Protein 3IBZ (pdb70)

Secondary structure (D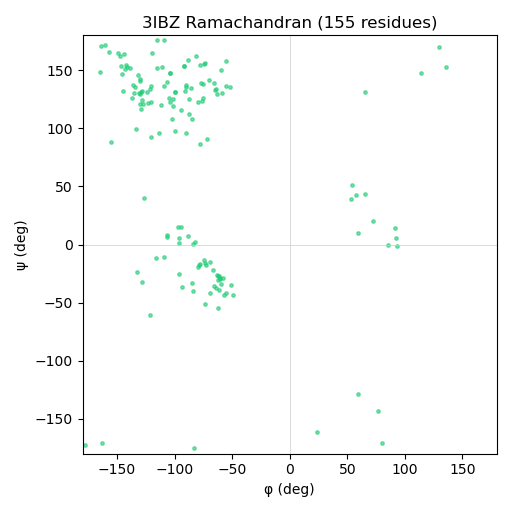SSP, 8-state):
-------EEEEEEE-PPP-SSSS---EEE-EEEE-TTSSBSSGGGEEBTTB-B-TTSSEEE----SS--SSS-SEEEEEEGGGS-TT--EEEE-EEETTHHHHT--GGGSSS-EEEEEETTTTEEEEEEEHHHHSTT-----EEEEEETTEEEEEE-----TTHHHHHHHHTT---

Organism: Streptomyces coelicolor (strain ATCC BAA-471 / A3(2) / M145) (NCBI:txid100226)

Sequence (176 aa):
LTKEGLTAVIVGLGWDIIRTTTGTDFDLDASSALLLNSGGKVASDAHFIFFNNLKKSPDGSVEHTGDNITGEGEGDDEQIKINLATVPADIEEKIVFPVSIYDAENNRQQSFGQVRNAFIRVVNQAGEAEIARYDLSEDASTETAVFGELYRHGAEWKFRAIGQGYASGLRGIAQQDDFGVNV

Nearest PDB structures (foldseek):
  3ibz-assembly1_A  TM=1.006E+00  e=6.546E-35  Streptomyces coelicolor A3(2)
  2kxv-assembly1_A  TM=9.174E-01  e=4.384E-21  Klebsiella pneumoniae subsp. pneumoniae NTUH-K2044
  2qng-assembly1_A  TM=8.740E-01  e=1.394E-11  Streptomyces avermitilis
  2qz7-assembly2_B  TM=8.827E-01  e=3.074E-10  Streptomyces coelicolor A3(2)
  2qz5-assembly1_A  TM=3.725E-01  e=1.290E-01  Mus musculus

Radius of gyration: 15.74 Å; Cα contacts (8 Å, |Δi|>4): 447; chains: 1; bounding box: 30×34×58 Å

InterPro domains:
  IPR003325 TerD domain [PF02342] (1-187)
  IPR003325 TerD domain [cd06974] (20-188)
  IPR051324 Stress and Tellurium Resistance Protein [PTHR32097] (4-191)

Foldseek 3Di:
DDDDFQFKKKKFKAFAFDPDDAAAWFKWKWKAFAFPVLAGPALLSTDTQVRAARPQRFKGKPHGDGGRPDDTGPIMIMGGPVRPDPRGFKMWMKMFTPPCVVRVDALLSIHQIKMWMARVVVRHTPDMDRRNPPVVHAGMTQWMWGDDDPHIDIDGDPDGDPVTVVVVNVVNPNPD

CATH classification: 2.60.60.30

Solvent-accessible surface area: 8993 Å² total

Structure (mmCIF, N/CA/C/O backbone):
data_3IBZ
#
_entry.id   3IBZ
#
_cell.length_a   34.836
_cell.length_b   61.456
_cell.length_c   85.713
_cell.angle_alpha   90.00
_cell.angle_beta   90.00
_cell.angle_gamma   90.00
#
_symmetry.space_group_name_H-M   'P 21 21 21'
#
loop_
_entity.id
_entity.type
_entity.pdbx_description
1 polymer 'Putative tellurium resistant like protein TerD'
2 non-polymer 'CALCIUM ION'
3 non-polymer 'SULFATE ION'
4 water water
#
loop_
_atom_site.group_PDB
_atom_site.id
_atom_site.type_symbol
_atom_site.label_atom_id
_atom_site.label_alt_id
_atom_site.label_comp_id
_atom_site.label_asym_id
_atom_site.label_entity_id
_atom_site.label_seq_id
_atom_site.pdbx_PDB_ins_code
_atom_site.Cartn_x
_atom_site.Cartn_y
_atom_site.Cartn_z
_atom_site.occupancy
_atom_site.B_iso_or_equiv
_atom_site.auth_seq_id
_atom_site.auth_comp_id
_atom_site.auth_asym_id
_atom_site.auth_atom_id
_atom_site.pdbx_PDB_model_num
ATOM 1 N N . LEU A 1 13 ? 8.812 43.238 -27.284 1.00 35.65 13 LEU A N 1
ATOM 2 C CA . LEU A 1 13 ? 9.760 42.088 -27.247 1.00 35.32 13 LEU A CA 1
ATOM 3 C C . LEU A 1 13 ? 9.821 41.492 -25.844 1.00 34.99 13 LEU A C 1
ATOM 4 O O . LEU A 1 13 ? 10.753 40.804 -25.468 1.00 36.35 13 LEU A O 1
ATOM 9 N N . THR A 1 14 ? 8.781 41.753 -25.096 1.00 32.34 14 THR A N 1
ATOM 10 C CA . THR A 1 14 ? 8.598 41.105 -23.856 1.00 29.82 14 THR A CA 1
ATOM 11 C C . THR A 1 14 ? 7.456 40.163 -24.056 1.00 26.60 14 THR A C 1
ATOM 12 O O . THR A 1 14 ? 6.469 40.527 -24.633 1.00 26.81 14 THR A O 1
ATOM 16 N N . LYS A 1 15 ? 7.578 38.948 -23.555 1.00 22.28 15 LYS A N 1
ATOM 17 C CA . LYS A 1 15 ? 6.445 38.052 -23.557 1.00 20.14 15 LYS A CA 1
ATOM 18 C C . LYS A 1 15 ? 5.893 37.837 -22.170 1.00 21.29 15 LYS A C 1
ATOM 19 O O . LYS A 1 15 ? 6.443 38.294 -21.184 1.00 18.95 15 LYS A O 1
ATOM 25 N N . GLU A 1 16 ? 4.812 37.089 -22.116 1.00 22.39 16 GLU A N 1
ATOM 26 C CA . GLU A 1 16 ? 4.511 36.320 -20.919 1.00 22.73 16 GLU A CA 1
ATOM 27 C C . GLU A 1 16 ? 5.194 36.934 -19.714 1.00 24.07 16 GLU A C 1
ATOM 28 O O . GLU A 1 16 ? 4.770 37.966 -19.194 1.00 26.15 16 GLU A O 1
ATOM 34 N N . GLY A 1 19 ? 5.344 33.853 -16.484 1.00 10.84 19 GLY A N 1
ATOM 35 C CA . GLY A 1 19 ? 5.531 32.887 -15.430 1.00 10.58 19 GLY A CA 1
ATOM 36 C C . GLY A 1 19 ? 5.921 33.612 -14.145 1.00 8.19 19 GLY A C 1
ATOM 37 O O . GLY A 1 19 ? 6.815 34.464 -14.176 1.00 8.24 19 GLY A O 1
ATOM 38 N N . LEU A 1 20 ? 5.250 33.299 -13.036 1.00 6.08 20 LEU A N 1
ATOM 39 C CA . LEU A 1 20 ? 5.814 33.552 -11.697 1.00 4.83 20 LEU A CA 1
ATOM 40 C C . LEU A 1 20 ? 7.209 32.935 -11.662 1.00 3.82 20 LEU A C 1
ATOM 41 O O . LEU A 1 20 ? 7.400 31.822 -12.126 1.00 2.07 20 LEU A O 1
ATOM 46 N N . THR A 1 21 ? 8.178 33.651 -11.126 1.00 4.10 21 THR A N 1
ATOM 47 C CA . THR A 1 21 ? 9.528 33.143 -11.030 1.00 3.86 21 THR A CA 1
ATOM 48 C C . THR A 1 21 ? 10.126 33.239 -9.643 1.00 4.89 21 THR A C 1
ATOM 49 O O . THR A 1 21 ? 10.976 32.458 -9.313 1.00 6.45 21 THR A O 1
ATOM 53 N N . ALA A 1 22 ? 9.752 34.246 -8.883 1.00 2.82 22 ALA A N 1
ATOM 54 C CA . ALA A 1 22 ? 10.206 34.347 -7.506 1.00 3.59 22 ALA A CA 1
ATOM 55 C C . ALA A 1 22 ? 9.108 34.940 -6.669 1.00 2.39 22 ALA A C 1
ATOM 56 O O . ALA A 1 22 ? 8.548 35.963 -6.994 1.00 2.00 22 ALA A O 1
ATOM 58 N N . VAL A 1 23 ? 8.830 34.332 -5.537 1.00 2.00 23 VAL A N 1
ATOM 59 C CA . VAL A 1 23 ? 7.686 34.626 -4.745 1.00 2.00 23 VAL A CA 1
ATOM 60 C C . VAL A 1 23 ? 8.166 34.623 -3.300 1.00 2.00 23 VAL A C 1
ATOM 61 O O . VAL A 1 23 ? 9.134 34.002 -2.995 1.00 2.00 23 VAL A O 1
ATOM 65 N N . ILE A 1 24 ? 7.469 35.403 -2.514 1.00 3.40 24 ILE A N 1
ATOM 66 C CA . ILE A 1 24 ? 7.675 35.413 -1.082 1.00 4.19 24 ILE A CA 1
ATOM 67 C C . ILE A 1 24 ? 6.324 35.261 -0.391 1.00 6.12 24 ILE A C 1
ATOM 68 O O . ILE A 1 24 ? 5.378 35.946 -0.703 1.00 8.04 24 ILE A O 1
ATOM 73 N N . VAL A 1 25 ? 6.253 34.325 0.539 1.00 3.58 25 VAL A N 1
ATOM 74 C CA . VAL A 1 25 ? 5.080 34.133 1.395 1.00 4.86 25 VAL A CA 1
ATOM 75 C C . VAL A 1 25 ? 5.445 34.825 2.724 1.00 4.83 25 VAL A C 1
ATOM 76 O O . VAL A 1 25 ? 6.570 34.677 3.234 1.00 7.35 25 VAL A O 1
ATOM 80 N N . GLY A 1 26 ? 4.549 35.657 3.230 1.00 3.32 26 GLY A N 1
ATOM 81 C CA . GLY A 1 26 ? 4.827 36.507 4.382 1.00 3.12 26 GLY A CA 1
ATOM 82 C C . GLY A 1 26 ? 3.703 36.289 5.387 1.00 2.74 26 GLY A C 1
ATOM 83 O O . GLY A 1 26 ? 2.514 36.363 5.066 1.00 3.54 26 GLY A O 1
ATOM 84 N N . LEU A 1 27 ? 4.093 36.071 6.629 1.00 2.44 27 LEU A N 1
ATOM 85 C CA . LEU A 1 27 ? 3.166 35.907 7.775 1.00 2.56 27 LEU A CA 1
ATOM 86 C C . LEU A 1 27 ? 3.509 36.920 8.829 1.00 2.00 27 LEU A C 1
ATOM 87 O O . LEU A 1 27 ? 4.668 37.047 9.190 1.00 3.08 27 LEU A O 1
ATOM 92 N N . GLY A 1 28 ? 2.497 37.624 9.316 1.00 2.08 28 GLY A N 1
ATOM 93 C CA . GLY A 1 28 ? 2.674 38.590 10.391 1.00 2.00 28 GLY A CA 1
ATOM 94 C C . GLY A 1 28 ? 1.520 38.585 11.342 1.00 2.66 28 GLY A C 1
ATOM 95 O O . GLY A 1 28 ? 0.401 38.164 11.005 1.00 2.60 28 GLY A O 1
ATOM 96 N N . TRP A 1 29 ? 1.835 39.003 12.562 1.00 2.45 29 TRP A N 1
ATOM 97 C CA . TRP A 1 29 ? 0.855 39.142 13.616 1.00 2.17 29 TRP A CA 1
ATOM 98 C C . TRP A 1 29 ? 1.420 40.073 14.669 1.00 2.95 29 TRP A C 1
ATOM 99 O O . TRP A 1 29 ? 2.611 40.511 14.583 1.00 3.26 29 TRP A O 1
ATOM 110 N N . ASP A 1 30 ? 0.540 40.411 15.609 1.00 3.95 30 ASP A N 1
ATOM 111 C CA . ASP A 1 30 ? 0.874 41.341 16.668 1.00 4.14 30 ASP A CA 1
ATOM 112 C C . ASP A 1 30 ? 1.162 40.561 17.936 1.00 4.08 30 ASP A C 1
ATOM 113 O O . ASP A 1 30 ? 0.543 39.542 18.215 1.00 3.71 30 ASP A O 1
ATOM 118 N N A ILE A 1 31 ? 2.067 41.107 18.726 0.50 5.07 31 ILE A N 1
ATOM 119 N N B ILE A 1 31 ? 2.118 41.067 18.708 0.50 5.22 31 ILE A N 1
ATOM 120 C CA A ILE A 1 31 ? 2.482 40.499 19.971 0.50 4.46 31 ILE A CA 1
ATOM 121 C CA B ILE A 1 31 ? 2.458 40.490 20.010 0.50 4.63 31 ILE A CA 1
ATOM 122 C C A ILE A 1 31 ? 1.301 40.545 20.951 0.50 4.69 31 ILE A C 1
ATOM 123 C C B ILE A 1 31 ? 1.224 40.497 20.891 0.50 4.81 31 ILE A C 1
ATOM 124 O O A ILE A 1 31 ? 0.539 41.532 20.983 0.50 4.89 31 ILE A O 1
ATOM 125 O O B ILE A 1 31 ? 0.377 41.410 20.827 0.50 4.93 31 ILE A O 1
ATOM 134 N N . ARG A 1 32 ? 1.110 39.460 21.697 1.00 4.43 32 ARG A N 1
ATOM 135 C CA . ARG A 1 32 ? 0.059 39.372 22.710 1.00 4.74 32 ARG A CA 1
ATOM 136 C C . ARG A 1 32 ? 0.178 40.506 23.720 1.00 5.39 32 ARG A C 1
ATOM 137 O O . ARG A 1 32 ? 1.258 40.746 24.225 1.00 5.61 32 ARG A O 1
ATOM 145 N N . THR A 1 33 ? -0.909 41.192 24.030 1.00 6.62 33 THR A N 1
ATOM 146 C CA . THR A 1 33 ? -0.811 42.312 25.005 1.00 7.78 33 THR A CA 1
ATOM 147 C C . THR A 1 33 ? -1.189 41.893 26.420 1.00 6.35 33 THR A C 1
ATOM 148 O O . THR A 1 33 ? -0.777 42.524 27.360 1.00 7.38 33 THR A O 1
ATOM 152 N N . THR A 1 34 ? -2.012 40.865 26.548 1.00 5.55 34 THR A N 1
ATOM 153 C CA . THR A 1 34 ? -2.422 40.356 27.840 1.00 5.10 34 THR A CA 1
ATOM 154 C C . THR A 1 34 ? -1.330 39.435 28.387 1.00 3.69 34 THR A C 1
ATOM 155 O O . THR A 1 34 ? -0.488 38.929 27.647 1.00 2.87 34 THR A O 1
ATOM 159 N N . THR A 1 35 ? -1.354 39.168 29.688 1.00 3.15 35 THR A N 1
ATOM 160 C CA . THR A 1 35 ? -0.344 38.282 30.216 1.00 3.61 35 THR A CA 1
ATOM 161 C C . THR A 1 35 ? -0.723 36.884 29.784 1.00 3.44 35 THR A C 1
ATOM 162 O O . THR A 1 35 ? -1.878 36.611 29.488 1.00 4.50 35 THR A O 1
ATOM 166 N N . GLY A 1 36 ? 0.262 36.014 29.710 1.00 2.43 36 GLY A N 1
ATOM 167 C CA . GLY A 1 36 ? 0.048 34.664 29.251 1.00 2.08 36 GLY A CA 1
ATOM 168 C C . GLY A 1 36 ? 1.067 34.354 28.169 1.00 2.00 36 GLY A C 1
ATOM 169 O O . GLY A 1 36 ? 1.794 35.209 27.702 1.00 2.00 36 GLY A O 1
ATOM 170 N N . THR A 1 37 ? 1.131 33.100 27.797 1.00 2.00 37 THR A N 1
ATOM 171 C CA . THR A 1 37 ? 2.072 32.620 26.786 1.00 2.87 37 THR A CA 1
ATOM 172 C C . THR A 1 37 ? 1.953 33.362 25.455 1.00 2.57 37 THR A C 1
ATOM 173 O O . THR A 1 37 ? 0.873 33.654 25.004 1.00 2.00 37 THR A O 1
ATOM 177 N N . ASP A 1 38 ? 3.090 33.707 24.884 1.00 3.27 38 ASP A N 1
ATOM 178 C CA . ASP A 1 38 ? 3.098 34.376 23.564 1.00 5.07 38 ASP A CA 1
ATOM 179 C C . ASP A 1 38 ? 2.380 33.651 22.473 1.00 2.97 38 ASP A C 1
ATOM 180 O O . ASP A 1 38 ? 2.204 32.456 22.533 1.00 3.73 38 ASP A O 1
ATOM 185 N N . PHE A 1 39 ? 1.980 34.410 21.455 1.00 3.52 39 PHE A N 1
ATOM 186 C CA . PHE A 1 39 ? 1.445 33.870 20.203 1.00 2.97 39 PHE A CA 1
ATOM 187 C C . PHE A 1 39 ? 2.605 33.593 19.274 1.00 2.51 39 PHE A C 1
ATOM 188 O O . PHE A 1 39 ? 3.327 34.523 18.861 1.00 2.76 39 PHE A O 1
ATOM 196 N N . ASP A 1 40 ? 2.824 32.306 19.029 1.00 2.43 40 ASP A N 1
ATOM 197 C CA . ASP A 1 40 ? 3.904 31.838 18.172 1.00 2.00 40 ASP A CA 1
ATOM 198 C C . ASP A 1 40 ? 3.230 31.222 16.952 1.00 3.48 40 ASP A C 1
ATOM 199 O O . ASP A 1 40 ? 2.831 30.036 16.966 1.00 4.35 40 ASP A O 1
ATOM 204 N N . LEU A 1 41 ? 3.109 32.021 15.907 1.00 2.00 41 LEU A N 1
ATOM 205 C CA . LEU A 1 41 ? 2.521 31.519 14.635 1.00 2.16 41 LEU A CA 1
ATOM 206 C C . LEU A 1 41 ? 3.696 31.039 13.817 1.00 2.00 41 LEU A C 1
ATOM 207 O O . LEU A 1 41 ? 4.827 31.488 13.994 1.00 3.12 41 LEU A O 1
ATOM 212 N N . ASP A 1 42 ? 3.428 30.089 12.938 1.00 2.92 42 ASP A N 1
ATOM 213 C CA . ASP A 1 42 ? 4.482 29.483 12.098 1.00 2.36 42 ASP A CA 1
ATOM 214 C C . ASP A 1 42 ? 4.003 29.378 10.640 1.00 2.58 42 ASP A C 1
ATOM 215 O O . ASP A 1 42 ? 2.904 28.926 10.402 1.00 2.93 42 ASP A O 1
ATOM 220 N N . ALA A 1 43 ? 4.883 29.756 9.726 1.00 3.01 43 ALA A N 1
ATOM 221 C CA . ALA A 1 43 ? 4.676 29.564 8.258 1.00 3.56 43 ALA A CA 1
ATOM 222 C C . ALA A 1 43 ? 5.515 28.352 7.859 1.00 2.00 43 ALA A C 1
ATOM 223 O O . ALA A 1 43 ? 6.659 28.221 8.292 1.00 3.53 43 ALA A O 1
ATOM 225 N N A SER A 1 44 ? 4.926 27.434 7.086 0.50 2.83 44 SER A N 1
ATOM 226 N N B SER A 1 44 ? 4.975 27.471 7.026 0.50 2.89 44 SER A N 1
ATOM 227 C CA A SER A 1 44 ? 5.640 26.247 6.635 0.50 2.00 44 SER A CA 1
ATOM 228 C CA B SER A 1 44 ? 5.785 26.381 6.541 0.50 2.20 44 SER A CA 1
ATOM 229 C C A SER A 1 44 ? 5.430 26.111 5.117 0.50 2.26 44 SER A C 1
ATOM 230 C C B SER A 1 44 ? 5.459 26.143 5.082 0.50 2.33 44 SER A C 1
ATOM 231 O O A SER A 1 44 ? 4.628 26.847 4.525 0.50 2.00 44 SER A O 1
ATOM 232 O O B SER A 1 44 ? 4.603 26.823 4.502 0.50 2.04 44 SER A O 1
ATOM 237 N N . ALA A 1 45 ? 6.156 25.178 4.524 1.00 2.29 45 ALA A N 1
ATOM 238 C CA . ALA A 1 45 ? 5.975 24.846 3.108 1.00 2.00 45 ALA A CA 1
ATOM 239 C C . ALA A 1 45 ? 6.191 23.355 2.937 1.00 2.38 45 ALA A C 1
ATOM 240 O O . ALA A 1 45 ? 7.030 22.729 3.637 1.00 3.92 45 ALA A O 1
ATOM 242 N N . LEU A 1 46 ? 5.415 22.737 2.047 1.00 2.64 46 LEU A N 1
ATOM 243 C CA . LEU A 1 46 ? 5.608 21.337 1.687 1.00 2.48 46 LEU A CA 1
ATOM 244 C C . LEU A 1 46 ? 5.810 21.282 0.170 1.00 3.44 46 LEU A C 1
ATOM 245 O O . LEU A 1 46 ? 4.930 21.715 -0.567 1.00 2.84 46 LEU A O 1
ATOM 250 N N . LEU A 1 47 ? 6.924 20.750 -0.261 1.00 2.00 47 LEU A N 1
ATOM 251 C CA . LEU A 1 47 ? 7.166 20.584 -1.708 1.00 2.15 47 LEU A CA 1
ATOM 252 C C . LEU A 1 47 ? 6.734 19.179 -2.067 1.00 2.00 47 LEU A C 1
ATOM 253 O O . LEU A 1 47 ? 7.319 18.205 -1.652 1.00 3.49 47 LEU A O 1
ATOM 258 N N . LEU A 1 48 ? 5.707 19.080 -2.906 1.00 2.24 48 LEU A N 1
ATOM 259 C CA . LEU A 1 48 ? 5.103 17.816 -3.288 1.00 2.00 48 LEU A CA 1
ATOM 260 C C . LEU A 1 48 ? 5.470 17.337 -4.692 1.00 3.05 48 LEU A C 1
ATOM 261 O O . LEU A 1 48 ? 5.601 18.141 -5.594 1.00 2.25 48 LEU A O 1
ATOM 266 N N . ASN A 1 49 ? 5.531 16.019 -4.842 1.00 2.55 49 ASN A N 1
ATOM 267 C CA . ASN A 1 49 ? 5.670 15.390 -6.164 1.00 3.68 49 ASN A CA 1
ATOM 268 C C . ASN A 1 49 ? 4.337 15.247 -6.891 1.00 5.79 49 ASN A C 1
ATOM 269 O O . ASN A 1 49 ? 3.302 15.736 -6.424 1.00 5.28 49 ASN A O 1
ATOM 274 N N . SER A 1 50 ? 4.339 14.583 -8.065 1.00 7.08 50 SER A N 1
ATOM 275 C CA . SER A 1 50 ? 3.102 14.512 -8.856 1.00 7.79 50 SER A CA 1
ATOM 276 C C . SER A 1 50 ? 2.023 13.645 -8.210 1.00 7.68 50 SER A C 1
ATOM 277 O O . SER A 1 50 ? 0.859 13.663 -8.653 1.00 9.29 50 SER A O 1
ATOM 280 N N . GLY A 1 51 ? 2.414 12.836 -7.233 1.00 6.11 51 GLY A N 1
ATOM 281 C CA . GLY A 1 51 ? 1.445 12.045 -6.413 1.00 6.13 51 GLY A CA 1
ATOM 282 C C . GLY A 1 51 ? 0.917 12.791 -5.193 1.00 4.63 51 GLY A C 1
ATOM 283 O O . GLY A 1 51 ? 0.252 12.216 -4.286 1.00 5.40 51 GLY A O 1
ATOM 284 N N . GLY A 1 52 ? 1.241 14.064 -5.080 1.00 2.88 52 GLY A N 1
ATOM 285 C CA . GLY A 1 52 ? 0.777 14.868 -3.941 1.00 4.00 52 GLY A CA 1
ATOM 286 C C . GLY A 1 52 ? 1.442 14.566 -2.617 1.00 2.75 52 GLY A C 1
ATOM 287 O O . GLY A 1 52 ? 0.930 14.947 -1.587 1.00 3.70 52 GLY A O 1
ATOM 288 N N . LYS A 1 53 ? 2.613 13.944 -2.649 1.00 3.54 53 LYS A N 1
ATOM 289 C CA . LYS A 1 53 ? 3.344 13.550 -1.440 1.00 2.94 53 LYS A CA 1
ATOM 290 C C . LYS A 1 53 ? 4.593 14.387 -1.312 1.00 3.38 53 LYS A C 1
ATOM 291 O O . LYS A 1 53 ? 5.252 14.711 -2.334 1.00 2.05 53 LYS A O 1
ATOM 297 N N . VAL A 1 54 ? 5.062 14.592 -0.089 1.00 4.34 54 VAL A N 1
ATOM 298 C CA . VAL A 1 54 ? 6.313 15.391 0.037 1.00 7.05 54 VAL A CA 1
ATOM 299 C C . VAL A 1 54 ? 7.391 14.590 -0.595 1.00 4.36 54 VAL A C 1
ATOM 300 O O . VAL A 1 54 ? 7.409 13.342 -0.509 1.00 3.57 54 VAL A O 1
ATOM 304 N N . ALA A 1 55 ? 8.260 15.276 -1.343 1.00 5.98 55 ALA A N 1
ATOM 305 C CA . ALA A 1 55 ? 9.325 14.618 -2.078 1.00 7.83 55 ALA A CA 1
ATOM 306 C C . ALA A 1 55 ? 10.329 13.843 -1.214 1.00 10.08 55 ALA A C 1
ATOM 307 O O . ALA A 1 55 ? 10.873 12.813 -1.644 1.00 13.90 55 ALA A O 1
ATOM 309 N N . SER A 1 56 ? 10.520 14.279 0.012 1.00 10.06 56 SER A N 1
ATOM 310 C CA . SER A 1 56 ? 11.266 13.584 1.075 1.00 10.71 56 SER A CA 1
ATOM 311 C C . SER A 1 56 ? 10.861 14.287 2.371 1.00 9.04 56 SER A C 1
ATOM 312 O O . SER A 1 56 ? 10.245 15.333 2.321 1.00 6.90 56 SER A O 1
ATOM 315 N N . ASP A 1 57 ? 11.245 13.753 3.528 1.00 8.49 57 ASP A N 1
ATOM 316 C CA . ASP A 1 57 ? 10.892 14.364 4.791 1.00 9.34 57 ASP A CA 1
ATOM 317 C C . ASP A 1 57 ? 11.522 15.738 4.864 1.00 8.20 57 ASP A C 1
ATOM 318 O O . ASP A 1 57 ? 10.948 16.600 5.485 1.00 8.02 57 ASP A O 1
ATOM 323 N N . ALA A 1 58 ? 12.661 15.970 4.167 1.00 6.55 58 ALA A N 1
ATOM 324 C CA . ALA A 1 58 ? 13.329 17.290 4.210 1.00 5.84 58 ALA A CA 1
ATOM 325 C C . ALA A 1 58 ? 12.716 18.290 3.246 1.00 5.36 58 ALA A C 1
ATOM 326 O O . ALA A 1 58 ? 13.131 19.448 3.181 1.00 4.66 58 ALA A O 1
ATOM 328 N N . HIS A 1 59 ? 11.661 17.865 2.546 1.00 2.19 59 HIS A N 1
ATOM 329 C CA . HIS A 1 59 ? 10.887 18.814 1.751 1.00 2.87 59 HIS A CA 1
ATOM 330 C C . HIS A 1 59 ? 9.654 19.400 2.466 1.00 2.18 59 HIS A C 1
ATOM 331 O O . HIS A 1 59 ? 8.787 19.966 1.874 1.00 3.88 59 HIS A O 1
ATOM 338 N N . PHE A 1 60 ? 9.639 19.218 3.787 1.00 2.00 60 PHE A N 1
ATOM 339 C CA . PHE A 1 60 ? 8.758 19.905 4.757 1.00 2.53 60 PHE A CA 1
ATOM 340 C C . PHE A 1 60 ? 9.640 20.950 5.391 1.00 2.00 60 PHE A C 1
ATOM 341 O O . PHE A 1 60 ? 10.592 20.643 6.101 1.00 2.00 60 PHE A O 1
ATOM 349 N N . ILE A 1 61 ? 9.364 22.173 5.029 1.00 2.00 61 ILE A N 1
ATOM 350 C CA . ILE A 1 61 ? 10.149 23.354 5.402 1.00 2.90 61 ILE A CA 1
ATOM 351 C C . ILE A 1 61 ? 9.395 24.031 6.540 1.00 3.04 61 ILE A C 1
ATOM 352 O O . ILE A 1 61 ? 8.226 24.389 6.428 1.00 3.96 61 ILE A O 1
ATOM 357 N N . PHE A 1 62 ? 10.052 24.133 7.684 1.00 2.00 62 PHE A N 1
ATOM 358 C CA . PHE A 1 62 ? 9.428 24.669 8.881 1.00 2.93 62 PHE A CA 1
ATOM 359 C C . PHE A 1 62 ? 10.529 25.025 9.857 1.00 2.93 62 PHE A C 1
ATOM 360 O O . PHE A 1 62 ? 11.722 24.962 9.549 1.00 2.94 62 PHE A O 1
ATOM 368 N N . PHE A 1 63 ? 10.132 25.356 11.098 1.00 3.54 63 PHE A N 1
ATOM 369 C CA . PHE A 1 63 ? 11.079 25.840 12.062 1.00 3.09 63 PHE A CA 1
ATOM 370 C C . PHE A 1 63 ? 12.241 24.931 12.379 1.00 3.29 63 PHE A C 1
ATOM 371 O O . PHE A 1 63 ? 13.325 25.440 12.716 1.00 4.59 63 PHE A O 1
ATOM 379 N N . ASN A 1 64 ? 12.091 23.616 12.263 1.00 2.31 64 ASN A N 1
ATOM 380 C CA . ASN A 1 64 ? 13.220 22.728 12.459 1.00 3.69 64 ASN A CA 1
ATOM 381 C C . ASN A 1 64 ? 13.939 22.286 11.133 1.00 3.47 64 ASN A C 1
ATOM 382 O O . ASN A 1 64 ? 14.857 21.437 11.170 1.00 4.65 64 ASN A O 1
ATOM 387 N N . ASN A 1 65 ? 13.524 22.860 10.004 1.00 3.72 65 ASN A N 1
ATOM 388 C CA . ASN A 1 65 ? 14.155 22.551 8.689 1.00 2.29 65 ASN A CA 1
ATOM 389 C C . ASN A 1 65 ? 13.935 23.718 7.735 1.00 2.00 65 ASN A C 1
ATOM 390 O O . ASN A 1 65 ? 12.931 23.793 7.047 1.00 3.37 65 ASN A O 1
ATOM 395 N N . LEU A 1 66 ? 14.847 24.678 7.778 1.00 3.01 66 LEU A N 1
ATOM 396 C CA . LEU A 1 66 ? 14.568 25.993 7.221 1.00 2.74 66 LEU A CA 1
ATOM 397 C C . LEU A 1 66 ? 14.780 26.098 5.655 1.00 3.32 66 LEU A C 1
ATOM 398 O O . LEU A 1 66 ? 14.301 27.047 5.080 1.00 5.57 66 LEU A O 1
ATOM 403 N N A LYS A 1 67 ? 15.459 25.133 5.058 0.50 3.75 67 LYS A N 1
ATOM 404 N N B LYS A 1 67 ? 15.468 25.141 5.044 0.50 4.13 67 LYS A N 1
ATOM 405 C CA A LYS A 1 67 ? 15.728 25.160 3.605 0.50 4.35 67 LYS A CA 1
ATOM 406 C CA B LYS A 1 67 ? 15.778 25.189 3.582 0.50 5.01 67 LYS A CA 1
ATOM 407 C C A LYS A 1 67 ? 15.431 23.805 2.962 0.50 4.47 67 LYS A C 1
ATOM 408 C C B LYS A 1 67 ? 15.572 23.828 2.911 0.50 4.80 67 LYS A C 1
ATOM 409 O O A LYS A 1 67 ? 15.561 22.743 3.587 0.50 4.28 67 LYS A O 1
ATOM 410 O O B LYS A 1 67 ? 15.964 22.778 3.456 0.50 4.77 67 LYS A O 1
ATOM 421 N N . SER A 1 68 ? 14.979 23.828 1.721 1.00 2.59 68 SER A N 1
ATOM 422 C CA . SER A 1 68 ? 14.820 22.577 0.956 1.00 3.51 68 SER A CA 1
ATOM 423 C C . SER A 1 68 ? 16.190 22.115 0.522 1.00 2.43 68 SER A C 1
ATOM 424 O O . SER A 1 68 ? 17.068 22.929 0.309 1.00 2.64 68 SER A O 1
ATOM 427 N N . PRO A 1 69 ? 16.393 20.786 0.330 1.00 3.48 69 PRO A N 1
ATOM 428 C CA . PRO A 1 69 ? 17.667 20.281 -0.078 1.00 5.10 69 PRO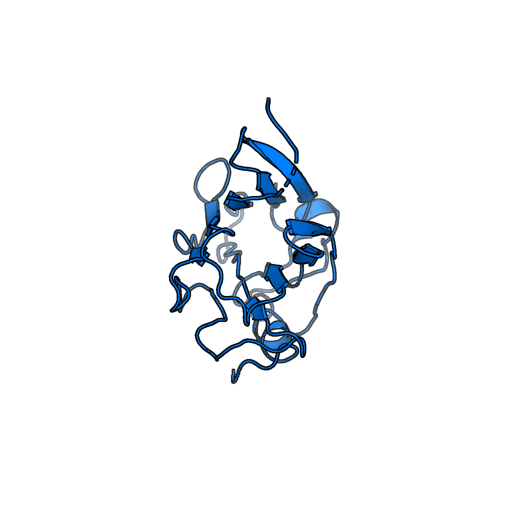 A CA 1
ATOM 429 C C . PRO A 1 69 ? 18.155 20.825 -1.403 1.00 6.82 69 PRO A C 1
ATOM 430 O O . PRO A 1 69 ? 19.342 21.006 -1.583 1.00 6.45 69 PRO A O 1
ATOM 434 N N . ASP A 1 70 ? 17.197 21.062 -2.297 1.00 7.61 70 ASP A N 1
ATOM 435 C CA . ASP A 1 70 ? 17.478 21.615 -3.625 1.00 9.59 70 ASP A CA 1
ATOM 436 C C . ASP A 1 70 ? 17.836 23.106 -3.573 1.00 10.64 70 ASP A C 1
ATOM 437 O O . ASP A 1 70 ? 18.313 23.692 -4.576 1.00 11.04 70 ASP A O 1
ATOM 442 N N . GLY A 1 71 ? 17.534 23.741 -2.464 1.00 8.97 71 GLY A N 1
ATOM 443 C CA . GLY A 1 71 ? 17.829 25.147 -2.284 1.00 10.20 71 GLY A CA 1
ATOM 444 C C . GLY A 1 71 ? 16.776 26.149 -2.817 1.00 9.26 71 GLY A C 1
ATOM 445 O O . GLY A 1 71 ? 16.942 27.339 -2.588 1.00 12.20 71 GLY A O 1
ATOM 446 N N . SER A 1 72 ? 15.676 25.709 -3.405 1.00 5.70 72 SER A N 1
ATOM 447 C CA . SER A 1 72 ? 14.713 26.652 -3.978 1.00 5.15 72 SER A CA 1
ATOM 448 C C . SER A 1 72 ? 13.781 27.340 -2.998 1.00 5.87 72 SER A C 1
ATOM 449 O O . SER A 1 72 ? 13.203 28.335 -3.343 1.00 4.71 72 SER A O 1
ATOM 452 N N . VAL A 1 73 ? 13.653 26.780 -1.778 1.00 3.07 73 VAL A N 1
ATOM 453 C CA . VAL A 1 73 ? 12.651 27.274 -0.786 1.00 4.01 73 VAL A CA 1
ATOM 454 C C . VAL A 1 73 ? 13.426 27.500 0.463 1.00 3.58 73 VAL A C 1
ATOM 455 O O . VAL A 1 73 ? 14.106 26.569 0.977 1.00 3.62 73 VAL A O 1
ATOM 459 N N . GLU A 1 74 ? 13.344 28.717 0.983 1.00 4.23 74 GLU A N 1
ATOM 460 C CA . GLU A 1 74 ? 14.062 29.025 2.242 1.00 5.51 74 GLU A CA 1
ATOM 461 C C . GLU A 1 74 ? 13.149 29.807 3.196 1.00 4.77 74 GLU A C 1
ATOM 462 O O . GLU A 1 74 ? 12.599 30.846 2.858 1.00 3.25 74 GLU A O 1
ATOM 468 N N . HIS A 1 75 ? 13.073 29.353 4.434 1.00 4.37 75 HIS A N 1
ATOM 469 C CA . HIS A 1 75 ? 12.375 30.101 5.500 1.00 3.24 75 HIS A CA 1
ATOM 470 C C . HIS A 1 75 ? 13.343 31.012 6.209 1.00 4.48 75 HIS A C 1
ATOM 471 O O . HIS A 1 75 ? 14.422 30.553 6.569 1.00 4.26 75 HIS A O 1
ATOM 478 N N . THR A 1 76 ? 12.980 32.263 6.399 1.00 4.04 76 THR A N 1
ATOM 479 C CA . THR A 1 76 ? 13.888 33.251 6.966 1.00 7.77 76 THR A CA 1
ATOM 480 C C . THR A 1 76 ? 14.124 33.125 8.458 1.00 5.95 76 THR A C 1
ATOM 481 O O . THR A 1 76 ? 15.023 33.745 8.973 1.00 8.15 76 THR A O 1
ATOM 485 N N . GLY A 1 77 ? 13.318 32.352 9.146 1.00 5.98 77 GLY A N 1
ATOM 486 C CA . GLY A 1 77 ? 13.550 32.133 10.571 1.00 6.34 77 GLY A CA 1
ATOM 487 C C . GLY A 1 77 ? 12.278 32.215 11.366 1.00 6.35 77 GLY A C 1
ATOM 488 O O . GLY A 1 77 ? 11.383 32.911 11.011 1.00 7.04 77 GLY A O 1
ATOM 489 N N . ASP A 1 78 ? 12.263 31.517 12.486 1.00 5.60 78 ASP A N 1
ATOM 490 C CA . ASP A 1 78 ? 11.136 31.435 13.375 1.00 4.91 78 ASP A CA 1
ATOM 491 C C . ASP A 1 78 ? 10.987 32.669 14.316 1.00 5.01 78 ASP A C 1
ATOM 492 O O . ASP A 1 78 ? 11.873 32.972 15.050 1.00 6.69 78 ASP A O 1
ATOM 497 N N . ASN A 1 79 ? 9.866 33.333 14.264 1.00 3.18 79 ASN A N 1
ATOM 498 C CA . ASN A 1 79 ? 9.544 34.415 15.182 1.00 2.89 79 ASN A CA 1
ATOM 499 C C . ASN A 1 79 ? 8.549 33.825 16.130 1.00 3.12 79 ASN A C 1
ATOM 500 O O . ASN A 1 79 ? 7.558 33.296 15.696 1.00 2.00 79 ASN A O 1
ATOM 505 N N . ILE A 1 80 ? 8.825 33.924 17.438 1.00 2.08 80 ILE A N 1
ATOM 506 C CA . ILE A 1 80 ? 7.982 33.224 18.430 1.00 2.00 80 ILE A CA 1
ATOM 507 C C . ILE A 1 80 ? 7.047 34.140 19.232 1.00 2.51 80 ILE A C 1
ATOM 508 O O . ILE A 1 80 ? 6.399 33.693 20.215 1.00 3.26 80 ILE A O 1
ATOM 513 N N . THR A 1 81 ? 6.991 35.424 18.873 1.00 2.00 81 THR A N 1
ATOM 514 C CA . THR A 1 81 ? 6.115 36.366 19.558 1.00 2.01 81 THR A CA 1
ATOM 515 C C . THR A 1 81 ? 5.261 37.260 18.692 1.00 2.00 81 THR A C 1
ATOM 516 O O . THR A 1 81 ? 4.233 37.741 19.124 1.00 2.64 81 THR A O 1
ATOM 520 N N . GLY A 1 82 ? 5.675 37.485 17.452 1.00 2.00 82 GLY A N 1
ATOM 521 C CA . GLY A 1 82 ? 5.031 38.499 16.626 1.00 2.00 82 GLY A CA 1
ATOM 522 C C . GLY A 1 82 ? 5.682 39.856 16.683 1.00 3.44 82 GLY A C 1
ATOM 523 O O . GLY A 1 82 ? 5.294 40.782 15.972 1.00 2.00 82 GLY A O 1
ATOM 524 N N . GLU A 1 83 ? 6.731 39.997 17.478 1.00 5.18 83 GLU A N 1
ATOM 525 C CA . GLU A 1 83 ? 7.428 41.292 17.570 1.00 7.49 83 GLU A CA 1
ATOM 526 C C . GLU A 1 83 ? 7.953 41.713 16.208 1.00 8.76 83 GLU A C 1
ATOM 527 O O . GLU A 1 83 ? 8.575 40.901 15.517 1.00 8.00 83 GLU A O 1
ATOM 533 N N . GLY A 1 84 ? 7.670 42.965 15.827 1.00 9.22 84 GLY A N 1
ATOM 534 C CA . GLY A 1 84 ? 8.181 43.510 14.564 1.00 8.58 84 GLY A CA 1
ATOM 535 C C . GLY A 1 84 ? 7.028 43.777 13.593 1.00 9.86 84 GLY A C 1
ATOM 536 O O . GLY A 1 84 ? 6.021 43.076 13.579 1.00 10.25 84 GLY A O 1
ATOM 537 N N . GLU A 1 85 ? 7.177 44.797 12.768 1.00 10.65 85 GLU A N 1
ATOM 538 C CA . GLU A 1 85 ? 6.111 45.191 11.858 1.00 11.71 85 GLU A CA 1
ATOM 539 C C . GLU A 1 85 ? 6.243 44.423 10.563 1.00 9.93 85 GLU A C 1
ATOM 540 O O . GLU A 1 85 ? 7.330 43.917 10.220 1.00 9.39 85 GLU A O 1
ATOM 546 N N . GLY A 1 86 ? 5.133 44.337 9.838 1.00 8.65 86 GLY A N 1
ATOM 547 C CA . GLY A 1 86 ? 5.126 43.697 8.535 1.00 7.59 86 GLY A CA 1
ATOM 548 C C . GLY A 1 86 ? 5.157 42.173 8.655 1.00 6.93 86 GLY A C 1
ATOM 549 O O . GLY A 1 86 ? 4.543 41.600 9.543 1.00 5.07 86 GLY A O 1
ATOM 550 N N . ASP A 1 87 ? 5.863 41.519 7.737 1.00 6.31 87 ASP A N 1
ATOM 551 C CA . ASP A 1 87 ? 5.968 40.088 7.741 1.00 7.46 87 ASP A CA 1
ATOM 552 C C . ASP A 1 87 ? 6.977 39.731 8.875 1.00 7.21 87 ASP A C 1
ATOM 553 O O . ASP A 1 87 ? 8.110 40.210 8.859 1.00 9.16 87 ASP A O 1
ATOM 558 N N . ASP A 1 88 ? 6.549 38.907 9.827 1.00 5.35 88 ASP A N 1
ATOM 559 C CA . ASP A 1 88 ? 7.396 38.370 10.889 1.00 5.18 88 ASP A CA 1
ATOM 560 C C . ASP A 1 88 ? 8.155 37.130 10.477 1.00 4.63 88 ASP A C 1
ATOM 561 O O . ASP A 1 88 ? 9.232 36.907 10.966 1.00 5.38 88 ASP A O 1
ATOM 566 N N . GLU A 1 89 ? 7.563 36.296 9.612 1.00 4.32 89 GLU A N 1
ATOM 567 C CA . GLU A 1 89 ? 8.248 35.161 8.991 1.00 3.54 89 GLU A CA 1
ATOM 568 C C . GLU A 1 89 ? 8.013 35.217 7.483 1.00 2.95 89 GLU A C 1
ATOM 569 O O . GLU A 1 89 ? 6.952 35.606 7.024 1.00 4.42 89 GLU A O 1
ATOM 575 N N . GLN A 1 90 ? 9.026 34.860 6.733 1.00 2.46 90 GLN A N 1
ATOM 576 C CA . GLN A 1 90 ? 8.916 34.813 5.253 1.00 4.03 90 GLN A CA 1
ATOM 577 C C . GLN A 1 90 ? 9.472 33.515 4.756 1.00 4.25 90 GLN A C 1
ATOM 578 O O . GLN A 1 90 ? 10.399 32.950 5.342 1.00 4.73 90 GLN A O 1
ATOM 584 N N . ILE A 1 91 ? 8.870 33.007 3.675 1.00 2.62 91 ILE A N 1
ATOM 585 C CA . ILE A 1 91 ? 9.433 31.899 2.977 1.00 3.09 91 ILE A CA 1
ATOM 586 C C . ILE A 1 91 ? 9.700 32.390 1.520 1.00 3.72 91 ILE A C 1
ATOM 587 O O . ILE A 1 91 ? 8.809 32.912 0.879 1.00 3.43 91 ILE A O 1
ATOM 592 N N . LYS A 1 92 ? 10.948 32.303 1.087 1.00 3.42 92 LYS A N 1
ATOM 593 C CA . LYS A 1 92 ? 11.363 32.781 -0.196 1.00 4.27 92 LYS A CA 1
ATOM 594 C C . LYS A 1 92 ? 11.436 31.566 -1.121 1.00 3.95 92 LYS A C 1
ATOM 595 O O . LYS A 1 92 ? 11.987 30.545 -0.745 1.00 3.63 92 LYS A O 1
ATOM 601 N N . ILE A 1 93 ? 10.841 31.682 -2.297 1.00 2.00 93 ILE A N 1
ATOM 602 C CA . ILE A 1 93 ? 10.769 30.589 -3.254 1.00 2.21 93 ILE A CA 1
ATOM 603 C C . ILE A 1 93 ? 11.303 31.081 -4.627 1.00 4.27 93 ILE A C 1
ATOM 604 O O . ILE A 1 93 ? 10.808 32.070 -5.160 1.00 2.00 93 ILE A O 1
ATOM 609 N N . ASN A 1 94 ? 12.337 30.429 -5.127 1.00 3.85 94 ASN A N 1
ATOM 610 C CA . ASN A 1 94 ? 12.862 30.704 -6.453 1.00 4.22 94 ASN A CA 1
ATOM 611 C C . ASN A 1 94 ? 12.276 29.608 -7.354 1.00 4.74 94 ASN A C 1
ATOM 612 O O . ASN A 1 94 ? 12.754 28.488 -7.370 1.00 3.97 94 ASN A O 1
ATOM 617 N N . LEU A 1 95 ? 11.197 29.927 -8.057 1.00 3.97 95 LEU A N 1
ATOM 618 C CA . LEU A 1 95 ? 10.550 28.876 -8.859 1.00 4.52 95 LEU A CA 1
ATOM 619 C C . LEU A 1 95 ? 11.440 28.308 -9.990 1.00 5.25 95 LEU A C 1
ATOM 620 O O . LEU A 1 95 ? 11.312 27.140 -10.333 1.00 6.27 95 LEU A O 1
ATOM 625 N N . ALA A 1 96 ? 12.378 29.112 -10.473 1.00 4.46 96 ALA A N 1
ATOM 626 C CA . ALA A 1 96 ? 13.259 28.739 -11.570 1.00 7.36 96 ALA A CA 1
ATOM 627 C C . ALA A 1 96 ? 14.110 27.571 -11.220 1.00 7.02 96 ALA A C 1
ATOM 628 O O . ALA A 1 96 ? 14.442 26.762 -12.090 1.00 6.94 96 ALA A O 1
ATOM 630 N N . THR A 1 97 ? 14.444 27.426 -9.928 1.00 5.71 97 THR A N 1
ATOM 631 C CA . THR A 1 97 ? 15.324 26.368 -9.577 1.00 6.10 97 THR A CA 1
ATOM 632 C C . THR A 1 97 ? 14.639 25.200 -8.850 1.00 5.77 97 THR A C 1
ATOM 633 O O . THR A 1 97 ? 15.312 24.311 -8.388 1.00 7.66 97 THR A O 1
ATOM 637 N N . VAL A 1 98 ? 13.315 25.192 -8.768 1.00 3.72 98 VAL A N 1
ATOM 638 C CA . VAL A 1 98 ? 12.594 24.047 -8.238 1.00 2.93 98 VAL A CA 1
ATOM 639 C C . VAL A 1 98 ? 12.817 22.838 -9.111 1.00 4.43 98 VAL A C 1
ATOM 640 O O . VAL A 1 98 ? 12.622 22.899 -10.293 1.00 2.81 98 VAL A O 1
ATOM 644 N N . PRO A 1 99 ? 13.199 21.702 -8.539 1.00 5.46 99 PRO A N 1
ATOM 645 C CA . PRO A 1 99 ? 13.376 20.531 -9.350 1.00 6.31 99 PRO A CA 1
ATOM 646 C C . PRO A 1 99 ? 12.070 20.091 -10.119 1.00 5.57 99 PRO A C 1
ATOM 647 O O . PRO A 1 99 ? 10.912 20.275 -9.660 1.00 3.10 99 PRO A O 1
ATOM 651 N N . ALA A 1 100 ? 12.320 19.489 -11.255 1.00 5.04 100 ALA A N 1
ATOM 652 C CA . ALA A 1 100 ? 11.284 18.926 -12.110 1.00 5.72 100 ALA A CA 1
ATOM 653 C C . ALA A 1 100 ? 10.305 17.990 -11.398 1.00 5.56 100 ALA A C 1
ATOM 654 O O . ALA A 1 100 ? 9.115 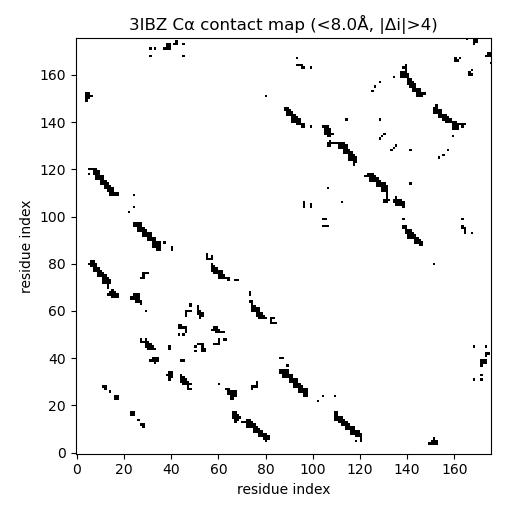18.023 -11.711 1.00 5.74 100 ALA A O 1
ATOM 656 N N . ASP A 1 101 ? 10.778 17.216 -10.415 1.00 4.69 101 ASP A N 1
ATOM 657 C CA . ASP A 1 101 ? 9.950 16.218 -9.705 1.00 5.56 101 ASP A CA 1
ATOM 658 C C . ASP A 1 101 ? 8.963 16.921 -8.785 1.00 4.75 101 ASP A C 1
ATOM 659 O O . ASP A 1 101 ? 7.995 16.279 -8.350 1.00 4.43 101 ASP A O 1
ATOM 664 N N . ILE A 1 102 ? 9.192 18.193 -8.454 1.00 2.15 102 ILE A N 1
ATOM 665 C CA . ILE A 1 102 ? 8.281 18.929 -7.603 1.00 3.68 102 ILE A CA 1
ATOM 666 C C . ILE A 1 102 ? 7.217 19.629 -8.438 1.00 3.98 102 ILE A C 1
ATOM 667 O O . ILE A 1 102 ? 7.561 20.383 -9.389 1.00 6.11 102 ILE A O 1
ATOM 672 N N A GLU A 1 103 ? 5.974 19.340 -8.134 0.00 18.20 103 GLU A N 1
ATOM 673 N N B GLU A 1 103 ? 5.952 19.327 -8.158 1.00 2.65 103 GLU A N 1
ATOM 674 C CA A GLU A 1 103 ? 4.878 19.838 -8.935 0.00 18.97 103 GLU A CA 1
ATOM 675 C CA B GLU A 1 103 ? 4.811 19.834 -8.937 1.00 3.70 103 GLU A CA 1
ATOM 676 C C A GLU A 1 103 ? 3.999 20.874 -8.239 0.00 18.46 103 GLU A C 1
ATOM 677 C C B GLU A 1 103 ? 3.986 20.864 -8.248 1.00 3.73 103 GLU A C 1
ATOM 678 O O A GLU A 1 103 ? 3.346 21.622 -8.854 0.00 17.78 103 GLU A O 1
ATOM 679 O O B GLU A 1 103 ? 3.282 21.598 -8.896 1.00 2.64 103 GLU A O 1
ATOM 690 N N . LYS A 1 104 ? 3.986 20.836 -6.897 1.00 2.00 104 LYS A N 1
ATOM 691 C CA . LYS A 1 104 ? 3.192 21.781 -6.076 1.00 3.30 104 LYS A CA 1
ATOM 692 C C . LYS A 1 104 ? 3.939 22.118 -4.848 1.00 3.16 104 LYS A C 1
ATOM 693 O O . LYS A 1 104 ? 4.771 21.317 -4.363 1.00 2.01 104 LYS A O 1
ATOM 699 N N . ILE A 1 105 ? 3.730 23.321 -4.335 1.00 3.38 105 ILE A N 1
ATOM 700 C CA . ILE A 1 105 ? 4.335 23.703 -3.071 1.00 4.29 105 ILE A CA 1
ATOM 701 C C . ILE A 1 105 ? 3.148 24.249 -2.253 1.00 4.46 105 ILE A C 1
ATOM 702 O O . ILE A 1 105 ? 2.536 25.208 -2.660 1.00 5.32 105 ILE A O 1
ATOM 707 N N . VAL A 1 106 ? 2.801 23.623 -1.136 1.00 4.40 106 VAL A N 1
ATOM 708 C CA . VAL A 1 106 ? 1.648 24.008 -0.334 1.00 3.96 106 VAL A CA 1
ATOM 709 C C . VAL A 1 106 ? 2.142 24.768 0.916 1.00 5.66 106 VAL A C 1
ATOM 710 O O . VAL A 1 106 ? 3.206 24.487 1.418 1.00 4.97 106 VAL A O 1
ATOM 714 N N . PHE A 1 107 ? 1.347 25.731 1.384 1.00 3.49 107 PHE A N 1
ATOM 715 C CA . PHE A 1 107 ? 1.780 26.653 2.467 1.00 3.42 107 PHE A CA 1
ATOM 716 C C . PHE A 1 107 ? 0.857 26.569 3.688 1.00 5.09 107 PHE A C 1
ATOM 717 O O . PHE A 1 107 ? -0.174 27.290 3.753 1.00 6.94 107 PHE A O 1
ATOM 725 N N . PRO A 1 108 ? 1.232 25.706 4.652 1.00 4.68 108 PRO A N 1
ATOM 726 C CA . PRO A 1 108 ? 0.490 25.726 5.945 1.00 5.56 108 PRO A CA 1
ATOM 727 C C . PRO A 1 108 ? 0.832 26.943 6.802 1.00 5.78 108 PRO A C 1
ATOM 728 O O . PRO A 1 108 ? 1.951 27.476 6.717 1.00 6.46 108 PRO A O 1
ATOM 732 N N . VAL A 1 109 ? -0.114 27.285 7.681 1.00 5.62 109 VAL A N 1
ATOM 733 C CA . VAL A 1 109 ? 0.103 28.275 8.729 1.00 4.87 109 VAL A CA 1
ATOM 734 C C . VAL A 1 109 ? -0.505 27.686 9.976 1.00 4.45 109 VAL A C 1
ATOM 735 O O . VAL A 1 109 ? -1.597 27.115 9.920 1.00 5.12 109 VAL A O 1
ATOM 739 N N . SER A 1 110 ? 0.199 27.814 11.088 1.00 4.80 110 SER A N 1
ATOM 740 C CA . SER A 1 110 ? -0.251 27.190 12.320 1.00 2.87 110 SER A CA 1
ATOM 741 C C . SER A 1 110 ? 0.132 28.019 13.514 1.00 4.12 110 SER A C 1
ATOM 742 O O . SER A 1 110 ? 0.988 28.933 13.409 1.00 4.20 110 SER A O 1
ATOM 745 N N . ILE A 1 111 ? -0.543 27.734 14.629 1.00 3.90 111 ILE A N 1
ATOM 746 C CA . ILE A 1 111 ? -0.145 28.266 15.909 1.00 3.78 111 ILE A CA 1
ATOM 747 C C . ILE A 1 111 ? 0.584 27.142 16.629 1.00 4.77 111 ILE A C 1
ATOM 748 O O . ILE A 1 111 ? 0.004 26.048 16.862 1.00 6.14 111 ILE A O 1
ATOM 753 N N . TYR A 1 112 ? 1.814 27.412 17.056 1.00 3.79 112 TYR A N 1
ATOM 754 C CA . TYR A 1 112 ? 2.580 26.447 17.778 1.00 3.54 112 TYR A CA 1
ATOM 755 C C . TYR A 1 112 ? 1.920 26.131 19.143 1.00 3.79 112 TYR A C 1
ATOM 756 O O . TYR A 1 112 ? 1.514 27.029 19.871 1.00 3.30 112 TYR A O 1
ATOM 765 N N . ASP A 1 113 ? 1.823 24.829 19.438 1.00 4.28 113 ASP A N 1
ATOM 766 C CA . ASP A 1 113 ? 1.378 24.300 20.707 1.00 5.68 113 ASP A CA 1
ATOM 767 C C . ASP A 1 113 ? 0.018 24.891 21.099 1.00 5.91 113 ASP A C 1
ATOM 768 O O . ASP A 1 113 ? -0.226 25.186 22.262 1.00 6.41 113 ASP A O 1
ATOM 773 N N . ALA A 1 114 ? -0.864 25.054 20.102 1.00 7.57 114 ALA A N 1
ATOM 774 C CA . ALA A 1 114 ? -2.124 25.777 20.284 1.00 7.02 114 ALA A CA 1
ATOM 775 C C . ALA A 1 114 ? -3.077 25.092 21.241 1.00 7.93 114 ALA A C 1
ATOM 776 O O . ALA A 1 114 ? -3.794 25.764 21.931 1.00 7.50 114 ALA A O 1
ATOM 778 N N . GLU A 1 115 ? -3.119 23.767 21.251 1.00 8.59 115 GLU A N 1
ATOM 779 C CA . GLU A 1 115 ? -4.027 23.062 22.152 1.00 10.06 115 GLU A CA 1
ATOM 780 C C . GLU A 1 115 ? -3.658 23.332 23.612 1.00 9.34 115 GLU A C 1
ATOM 781 O O . GLU A 1 115 ? -4.494 23.827 24.375 1.00 9.85 115 GLU A O 1
ATOM 787 N N A ASN A 1 116 ? -2.408 23.031 23.962 0.50 8.71 116 ASN A N 1
ATOM 788 N N B ASN A 1 116 ? -2.419 23.031 24.004 0.50 8.71 116 ASN A N 1
ATOM 789 C CA A ASN A 1 116 ? -1.862 23.274 25.292 0.50 8.01 116 ASN A CA 1
ATOM 790 C CA B ASN A 1 116 ? -1.955 23.299 25.370 0.50 8.13 116 ASN A CA 1
ATOM 791 C C A ASN A 1 116 ? -1.996 24.738 25.727 0.50 7.17 116 ASN A C 1
ATOM 792 C C B ASN A 1 116 ? -2.079 24.773 25.740 0.50 7.19 116 ASN A C 1
ATOM 793 O O A ASN A 1 116 ? -2.275 25.015 26.871 0.50 7.55 116 ASN A O 1
ATOM 794 O O B ASN A 1 116 ? -2.448 25.100 26.849 0.50 7.52 116 ASN A O 1
ATOM 803 N N . ARG A 1 117 ? -1.805 25.667 24.787 1.00 5.73 117 ARG A N 1
ATOM 804 C CA . ARG A 1 117 ? -1.891 27.095 25.064 1.00 4.96 117 ARG A CA 1
ATOM 805 C C . ARG A 1 117 ? -3.300 27.661 24.982 1.00 4.68 117 ARG A C 1
ATOM 806 O O . ARG A 1 117 ? -3.511 28.802 25.343 1.00 4.50 117 ARG A O 1
ATOM 814 N N . GLN A 1 118 ? -4.244 26.862 24.507 1.00 5.96 118 GLN A N 1
ATOM 815 C CA . GLN A 1 118 ? -5.633 27.255 24.300 1.00 6.76 118 GLN A CA 1
ATOM 816 C C . GLN A 1 118 ? -5.696 28.507 23.437 1.00 6.06 118 GLN A C 1
ATOM 817 O O . 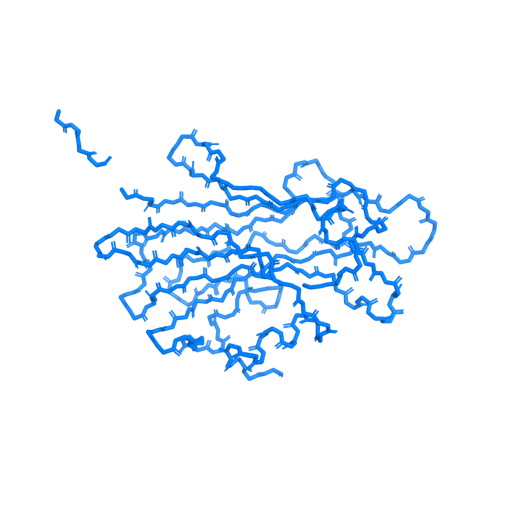GLN A 1 118 ? -6.317 29.496 23.821 1.00 5.17 118 GLN A O 1
ATOM 823 N N . GLN A 1 119 ? -5.009 28.463 22.286 1.00 6.61 119 GLN A N 1
ATOM 824 C CA . GLN A 1 119 ? -4.928 29.618 21.391 1.00 6.40 119 GLN A CA 1
ATOM 825 C C . GLN A 1 119 ? -5.603 29.331 20.043 1.00 6.58 119 GLN A C 1
ATOM 826 O O . GLN A 1 119 ? -5.695 28.187 19.596 1.00 7.55 119 GLN A O 1
ATOM 832 N N . SER A 1 120 ? -6.100 30.376 19.423 1.00 6.13 120 SER A N 1
ATOM 833 C CA . SER A 1 120 ? -6.639 30.243 18.074 1.00 5.62 120 SER A CA 1
ATOM 834 C C . SER A 1 120 ? -6.421 31.546 17.357 1.00 5.41 120 SER A C 1
ATOM 835 O O . SER A 1 120 ? -6.156 32.556 17.980 1.00 5.12 120 SER A O 1
ATOM 838 N N . PHE A 1 121 ? -6.558 31.546 16.028 1.00 4.57 121 PHE A N 1
ATOM 839 C CA . PHE A 1 121 ? -6.210 32.729 15.292 1.00 4.59 121 PHE A CA 1
ATOM 840 C C . PHE A 1 121 ? -7.032 33.944 15.692 1.00 4.73 121 PHE A C 1
ATOM 841 O O . PHE A 1 121 ? -6.548 35.080 15.586 1.00 5.71 121 PHE A O 1
ATOM 849 N N . GLY A 1 122 ? -8.264 33.712 16.137 1.00 4.76 122 GLY A N 1
ATOM 850 C CA . GLY A 1 122 ? -9.176 34.773 16.463 1.00 6.33 122 GLY A CA 1
ATOM 851 C C . GLY A 1 122 ? -8.759 35.593 17.666 1.00 6.91 122 GLY A C 1
ATOM 852 O O . GLY A 1 122 ? -9.215 36.722 17.804 1.00 8.12 122 GLY A O 1
ATOM 853 N N . GLN A 1 123 ? -7.913 35.020 18.535 1.00 6.15 123 GLN A N 1
ATOM 854 C CA . GLN A 1 123 ? -7.360 35.711 19.703 1.00 6.68 123 GLN A CA 1
ATOM 855 C C . GLN A 1 123 ? -6.195 36.632 19.351 1.00 5.40 123 GLN A C 1
ATOM 856 O O . GLN A 1 123 ? -5.823 37.534 20.106 1.00 4.71 123 GLN A O 1
ATOM 862 N N . VAL A 1 124 ? -5.593 36.383 18.179 1.00 4.93 124 VAL A N 1
ATOM 863 C CA . VAL A 1 124 ? -4.398 37.086 17.757 1.00 3.88 124 VAL A CA 1
ATOM 864 C C . VAL A 1 124 ? -4.839 38.308 16.984 1.00 4.92 124 VAL A C 1
ATOM 865 O O . VAL A 1 124 ? -5.732 38.202 16.153 1.00 6.77 124 VAL A O 1
ATOM 869 N N . ARG A 1 125 ? -4.216 39.458 17.257 1.00 4.32 125 ARG A N 1
ATOM 870 C CA . ARG A 1 125 ? -4.496 40.686 16.532 1.00 4.93 125 ARG A CA 1
ATOM 871 C C . ARG A 1 125 ? -3.678 40.838 15.241 1.00 4.42 125 ARG A C 1
ATOM 872 O O . ARG A 1 125 ? -2.469 40.598 15.210 1.00 3.95 125 ARG A O 1
ATOM 880 N N . ASN A 1 126 ? -4.361 41.245 14.178 1.00 4.75 126 ASN A N 1
ATOM 881 C CA . ASN A 1 126 ? -3.743 41.613 12.888 1.00 5.42 126 ASN A CA 1
ATOM 882 C C . ASN A 1 126 ? -2.917 40.490 12.312 1.00 4.88 126 ASN A C 1
ATOM 883 O O . ASN A 1 126 ? -1.801 40.716 11.800 1.00 5.09 126 ASN A O 1
ATOM 888 N N . ALA A 1 127 ? -3.455 39.278 12.394 1.00 4.21 127 ALA A N 1
ATOM 889 C CA . ALA A 1 127 ? -2.756 38.092 11.873 1.00 3.93 127 ALA A CA 1
ATOM 890 C C . ALA A 1 127 ? -3.103 37.922 10.404 1.00 3.38 127 ALA A C 1
ATOM 891 O O . ALA A 1 127 ? -4.275 37.885 10.072 1.00 3.80 127 ALA A O 1
ATOM 893 N N . PHE A 1 128 ? -2.099 37.842 9.533 1.00 2.42 128 PHE A N 1
ATOM 894 C CA . PHE A 1 128 ? -2.353 37.744 8.077 1.00 3.46 128 PHE A CA 1
ATOM 895 C C . PHE A 1 128 ? -1.268 36.900 7.496 1.00 3.40 128 PHE A C 1
ATOM 896 O O . PHE A 1 128 ? -0.169 36.756 8.069 1.00 3.00 128 PHE A O 1
ATOM 904 N N . ILE A 1 129 ? -1.599 36.265 6.377 1.00 3.86 129 ILE A N 1
ATOM 905 C CA . ILE A 1 129 ? -0.600 35.619 5.547 1.00 4.32 129 ILE A CA 1
ATOM 906 C C . ILE A 1 129 ? -0.828 36.088 4.121 1.00 3.31 129 ILE A C 1
ATOM 907 O O . ILE A 1 129 ? -1.974 36.296 3.711 1.00 4.44 129 ILE A O 1
ATOM 912 N N . ARG A 1 130 ? 0.252 36.335 3.378 1.00 3.50 130 ARG A N 1
ATOM 913 C CA . ARG A 1 130 ? 0.144 36.811 2.005 1.00 4.67 130 ARG A CA 1
ATOM 914 C C . ARG A 1 130 ? 1.225 36.224 1.137 1.00 4.98 130 ARG A C 1
ATOM 915 O O . ARG A 1 130 ? 2.192 35.609 1.623 1.00 4.22 130 ARG A O 1
ATOM 923 N N . VAL A 1 131 ? 1.022 36.319 -0.175 1.00 5.40 131 VAL A N 1
ATOM 924 C CA . VAL A 1 131 ? 2.020 35.873 -1.130 1.00 6.16 131 VAL A CA 1
ATOM 925 C C . VAL A 1 131 ? 2.229 37.026 -2.105 1.00 4.97 131 VAL A C 1
ATOM 926 O O . VAL A 1 131 ? 1.281 37.666 -2.516 1.00 5.11 131 VAL A O 1
ATOM 930 N N . VAL A 1 132 ? 3.497 37.357 -2.327 1.00 5.61 132 VAL A N 1
ATOM 931 C CA . VAL A 1 132 ? 3.933 38.507 -3.066 1.00 6.98 132 VAL A CA 1
ATOM 932 C C . VAL A 1 132 ? 4.790 38.034 -4.225 1.00 7.37 132 VAL A C 1
ATOM 933 O O . VAL A 1 132 ? 5.694 37.192 -4.086 1.00 4.91 132 VAL A O 1
ATOM 937 N N . ASN A 1 133 ? 4.485 38.606 -5.387 1.00 9.05 133 ASN A N 1
ATOM 938 C CA . ASN A 1 133 ? 5.227 38.319 -6.585 1.00 12.23 133 ASN A CA 1
ATOM 939 C C . ASN A 1 133 ? 6.409 39.248 -6.545 1.00 15.53 133 ASN A C 1
ATOM 940 O O . ASN A 1 133 ? 6.229 40.454 -6.740 1.00 15.58 133 ASN A O 1
ATOM 945 N N . GLN A 1 134 ? 7.586 38.716 -6.295 1.00 18.87 134 GLN A N 1
ATOM 946 C CA . GLN A 1 134 ? 8.785 39.530 -6.194 1.00 22.75 134 GLN A CA 1
ATOM 947 C C . GLN A 1 134 ? 9.144 40.298 -7.466 1.00 25.09 134 GLN A C 1
ATOM 948 O O . GLN A 1 134 ? 9.773 41.353 -7.391 1.00 27.19 134 GLN A O 1
ATOM 954 N N . ALA A 1 135 ? 8.756 39.792 -8.635 1.00 26.51 135 ALA A N 1
ATOM 955 C CA . ALA A 1 135 ? 8.914 40.575 -9.869 1.00 27.65 135 ALA A CA 1
ATOM 956 C C . ALA A 1 135 ? 7.849 41.657 -9.738 1.00 29.17 135 ALA A C 1
ATOM 957 O O . ALA A 1 135 ? 6.688 41.483 -10.095 1.00 29.44 135 ALA A O 1
ATOM 959 N N . GLY A 1 136 ? 8.263 42.766 -9.142 1.00 30.70 136 GLY A N 1
ATOM 960 C CA . GLY A 1 136 ? 7.395 43.899 -8.888 1.00 30.99 136 GLY A CA 1
ATOM 961 C C . GLY A 1 136 ? 6.611 44.108 -7.614 1.00 31.47 136 GLY A C 1
ATOM 962 O O . GLY A 1 136 ? 5.838 45.053 -7.492 1.00 32.96 136 GLY A O 1
ATOM 963 N N . GLU A 1 137 ? 6.831 43.241 -6.653 1.00 30.79 137 GLU A N 1
ATOM 964 C CA . GLU A 1 137 ? 6.210 43.352 -5.331 1.00 29.52 137 GLU A CA 1
ATOM 965 C C . GLU A 1 137 ? 4.706 43.344 -5.189 1.00 26.77 137 GLU A C 1
ATOM 966 O O . GLU A 1 137 ? 4.181 43.595 -4.101 1.00 27.41 137 GLU A O 1
ATOM 972 N N . ALA A 1 138 ? 4.034 43.035 -6.289 1.00 22.45 138 ALA A N 1
ATOM 973 C CA . ALA A 1 138 ? 2.607 42.909 -6.295 1.00 19.35 138 ALA A CA 1
ATOM 974 C C . ALA A 1 138 ? 2.141 41.752 -5.401 1.00 17.08 138 ALA A C 1
ATOM 975 O O . ALA A 1 138 ? 2.664 40.639 -5.456 1.00 13.59 138 ALA A O 1
ATOM 977 N N . GLU A 1 139 ? 1.138 42.040 -4.595 1.00 14.34 139 GLU A N 1
ATOM 978 C CA . GLU A 1 139 ? 0.528 41.034 -3.766 1.00 13.90 139 GLU A CA 1
ATOM 979 C C . GLU A 1 139 ? -0.354 40.166 -4.646 1.00 12.66 139 GLU A C 1
ATOM 980 O O . GLU A 1 139 ? -1.190 40.674 -5.343 1.00 12.72 139 GLU A O 1
ATOM 986 N N . ILE A 1 140 ? -0.146 38.870 -4.610 1.00 10.41 140 ILE A N 1
ATOM 987 C CA . ILE A 1 140 ? -0.960 37.886 -5.335 1.00 10.54 140 ILE A CA 1
ATOM 988 C C . ILE A 1 140 ? -2.236 37.486 -4.561 1.00 10.38 140 ILE A C 1
ATOM 989 O O . ILE A 1 140 ? -3.295 37.322 -5.155 1.00 9.71 140 ILE A O 1
ATOM 994 N N . ALA A 1 141 ? -2.133 37.328 -3.228 1.00 7.71 141 ALA A N 1
ATOM 995 C CA . ALA A 1 141 ? -3.212 36.779 -2.437 1.00 6.88 141 ALA A CA 1
ATOM 996 C C . ALA A 1 141 ? -2.892 37.118 -0.965 1.00 7.16 141 ALA A C 1
ATOM 997 O O . ALA A 1 141 ? -1.723 37.194 -0.606 1.00 4.68 141 ALA A O 1
ATOM 999 N N . ARG A 1 142 ? -3.935 37.318 -0.156 1.00 7.51 142 ARG A N 1
ATOM 1000 C CA . ARG A 1 142 ? -3.782 37.540 1.295 1.00 9.27 142 ARG A CA 1
ATOM 1001 C C . ARG A 1 142 ? -4.941 36.836 2.006 1.00 9.18 142 ARG A C 1
ATOM 1002 O O . ARG A 1 142 ? -6.067 36.686 1.453 1.00 9.39 142 ARG A O 1
ATOM 1010 N N . TYR A 1 143 ? -4.697 36.413 3.232 1.00 7.72 143 TYR A N 1
ATOM 1011 C CA . TYR A 1 143 ? -5.737 35.802 4.033 1.00 7.04 143 TYR A CA 1
ATOM 1012 C C . TYR A 1 143 ? -5.689 36.492 5.382 1.00 7.18 143 TYR A C 1
ATOM 1013 O O . TYR A 1 143 ? -4.605 36.609 5.981 1.00 6.65 143 TYR A O 1
ATOM 1022 N N . ASP A 1 144 ? -6.853 36.940 5.847 1.00 6.26 144 ASP A N 1
ATOM 1023 C CA . ASP A 1 144 ? -6.991 37.588 7.166 1.00 7.79 144 ASP A CA 1
ATOM 1024 C C . ASP A 1 144 ? -7.295 36.510 8.189 1.00 6.89 144 ASP A C 1
ATOM 1025 O O . ASP A 1 144 ? -8.430 36.099 8.329 1.00 7.67 144 ASP A O 1
ATOM 1030 N N . LEU A 1 145 ? -6.270 36.043 8.860 1.00 6.45 145 LEU A N 1
ATOM 1031 C CA . LEU A 1 145 ? -6.423 34.886 9.757 1.00 5.45 145 LEU A CA 1
ATOM 1032 C C . LEU A 1 145 ? -7.256 35.258 10.975 1.00 5.92 145 LEU A C 1
ATOM 1033 O O . LEU A 1 145 ? -8.139 34.497 11.406 1.00 4.51 145 LEU A O 1
ATOM 1038 N N . SER A 1 146 ? -7.004 36.440 11.523 1.00 6.04 146 SER A N 1
ATOM 1039 C CA . SER A 1 146 ? -7.739 36.895 12.725 1.00 6.85 146 SER A CA 1
ATOM 1040 C C . SER A 1 146 ? -9.260 36.869 12.492 1.00 8.63 146 SER A C 1
ATOM 1041 O O . SER A 1 146 ? -10.044 36.506 13.367 1.00 9.20 146 SER A O 1
ATOM 1044 N N . GLU A 1 147 ? -9.678 37.305 11.317 1.00 9.44 147 GLU A N 1
ATOM 1045 C CA . GLU A 1 147 ? -11.074 37.518 11.019 1.00 11.05 147 GLU A CA 1
ATOM 1046 C C . GLU A 1 147 ? -11.743 36.330 10.375 1.00 10.76 147 GLU A C 1
ATOM 1047 O O . GLU A 1 147 ? -12.916 36.093 10.616 1.00 9.95 147 GLU A O 1
ATOM 1053 N N . ASP A 1 148 ? -11.015 35.621 9.512 1.00 9.86 148 ASP A N 1
ATOM 1054 C CA . ASP A 1 148 ? -11.613 34.605 8.669 1.00 11.20 148 ASP A CA 1
ATOM 1055 C C . ASP A 1 148 ? -11.249 33.152 9.051 1.00 10.79 148 ASP A C 1
ATOM 1056 O O . ASP A 1 148 ? -11.838 32.226 8.500 1.00 12.20 148 ASP A O 1
ATOM 1061 N N . ALA A 1 149 ? -10.272 32.949 9.948 1.00 9.91 149 ALA A N 1
ATOM 1062 C CA . ALA A 1 149 ? -9.925 31.610 10.447 1.00 9.18 149 ALA A CA 1
ATOM 1063 C C . ALA A 1 149 ? -9.970 31.670 11.960 1.00 8.31 149 ALA A C 1
ATOM 1064 O O . ALA A 1 149 ? -9.110 31.062 12.598 1.00 7.82 149 ALA A O 1
ATOM 1066 N N . SER A 1 150 ? -10.947 32.376 12.494 1.00 9.32 150 SER A N 1
ATOM 1067 C CA . SER A 1 150 ? -11.042 32.689 13.941 1.00 10.91 150 SER A CA 1
ATOM 1068 C C . SER A 1 150 ? -10.880 31.517 14.860 1.00 10.76 150 SER A C 1
ATOM 1069 O O . SER A 1 150 ? -10.213 31.619 15.866 1.00 11.90 150 SER A O 1
ATOM 1072 N N . THR A 1 151 ? -11.525 30.419 14.512 1.00 11.21 151 THR A N 1
ATOM 1073 C CA . THR A 1 151 ? -11.632 29.283 15.407 1.00 11.93 151 THR A CA 1
ATOM 1074 C C . THR A 1 151 ? -10.550 28.250 15.088 1.00 12.51 151 THR A C 1
ATOM 1075 O O . THR A 1 151 ? -10.452 27.220 15.750 1.00 13.16 151 THR A O 1
ATOM 1079 N N . GLU A 1 152 ? -9.706 28.563 14.112 1.00 11.18 152 GLU A N 1
ATOM 1080 C CA . GLU A 1 152 ? -8.698 27.620 13.642 1.00 12.09 152 GLU A CA 1
ATOM 1081 C C . GLU A 1 152 ? -7.367 27.787 14.388 1.00 10.38 152 GLU A C 1
ATOM 1082 O O . GLU A 1 152 ? -7.061 28.864 14.933 1.00 9.27 152 GLU A O 1
ATOM 1088 N N . THR A 1 153 ? -6.628 26.690 14.425 1.00 8.61 153 THR A N 1
ATOM 1089 C CA . THR A 1 153 ? -5.255 26.682 14.869 1.00 8.17 153 THR A CA 1
ATOM 1090 C C . THR A 1 153 ? -4.235 26.286 13.787 1.00 7.39 153 THR A C 1
ATOM 1091 O O . THR A 1 153 ? -3.044 26.381 14.015 1.00 6.85 153 THR A O 1
ATOM 1095 N N . ALA A 1 154 ? -4.705 25.775 12.642 1.00 7.21 154 ALA A N 1
ATOM 1096 C CA . ALA A 1 154 ? -3.819 25.381 11.571 1.00 8.05 154 ALA A CA 1
ATOM 1097 C C . ALA A 1 154 ? -4.646 25.409 10.295 1.00 8.79 154 ALA A C 1
ATOM 1098 O O . ALA A 1 154 ? -5.812 25.018 10.303 1.00 9.38 154 ALA A O 1
ATOM 1108 N N . VAL A 1 156 ? -4.251 25.369 5.700 1.00 7.50 156 VAL A N 1
ATOM 1109 C CA . VAL A 1 156 ? -3.456 25.502 4.461 1.00 7.05 156 VAL A CA 1
ATOM 1110 C C . VAL A 1 156 ? -3.918 26.756 3.746 1.00 6.10 156 VAL A C 1
ATOM 1111 O O . VAL A 1 156 ? -5.076 26.887 3.386 1.00 7.05 156 VAL A O 1
ATOM 1115 N N . PHE A 1 157 ? -3.007 27.679 3.554 1.00 5.68 157 PHE A N 1
ATOM 1116 C CA . PHE A 1 157 ? -3.308 28.972 2.954 1.00 5.76 157 PHE A CA 1
ATOM 1117 C C . PHE A 1 157 ? -3.547 28.818 1.468 1.00 6.26 157 PHE A C 1
ATOM 1118 O O . PHE A 1 157 ? -4.576 29.252 0.914 1.00 6.17 157 PHE A O 1
ATOM 1126 N N . GLY A 1 158 ? -2.612 28.159 0.822 1.00 6.06 158 GLY A N 1
ATOM 1127 C CA . GLY A 1 158 ? -2.711 28.017 -0.618 1.00 6.11 158 GLY A CA 1
ATOM 1128 C C . GLY A 1 158 ? -1.579 27.198 -1.169 1.00 5.87 158 GLY A C 1
ATOM 1129 O O . GL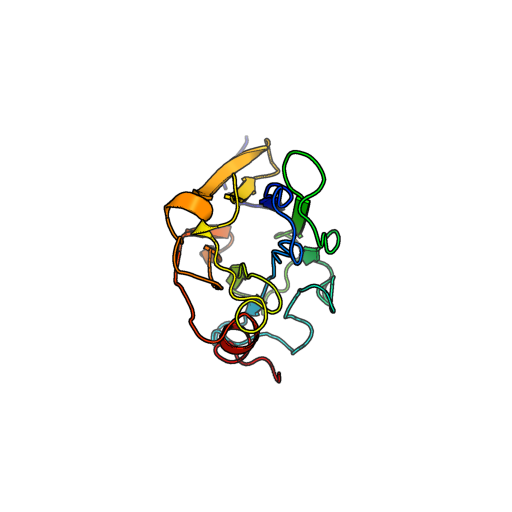Y A 1 158 ? -0.812 26.555 -0.403 1.00 6.07 158 GLY A O 1
ATOM 1130 N N . GLU A 1 159 ? -1.483 27.142 -2.492 1.00 6.70 159 GLU A N 1
ATOM 1131 C CA . GLU A 1 159 ? -0.411 26.418 -3.117 1.00 6.69 159 GLU A CA 1
ATOM 1132 C C . GLU A 1 159 ? 0.042 27.057 -4.398 1.00 5.76 159 GLU A C 1
ATOM 1133 O O . GLU A 1 159 ? -0.772 27.606 -5.185 1.00 8.62 159 GLU A O 1
ATOM 1139 N N . LEU A 1 160 ? 1.327 26.930 -4.651 1.00 4.30 160 LEU A N 1
ATOM 1140 C CA . LEU A 1 160 ? 1.865 27.151 -6.012 1.00 4.30 160 LEU A CA 1
ATOM 1141 C C . LEU A 1 160 ? 1.835 25.831 -6.759 1.00 3.62 160 LEU A C 1
ATOM 1142 O O . LEU A 1 160 ? 2.175 24.781 -6.185 1.00 5.20 160 LEU A O 1
ATOM 1147 N N . TYR A 1 161 ? 1.421 25.842 -8.022 1.00 2.99 161 TYR A N 1
ATOM 1148 C CA . TYR A 1 161 ? 1.364 24.589 -8.757 1.00 3.24 161 TYR A CA 1
ATOM 1149 C C . TYR A 1 161 ? 1.819 24.821 -10.190 1.00 2.88 161 TYR A C 1
ATOM 1150 O O . TYR A 1 161 ? 1.672 25.889 -10.709 1.00 3.97 161 TYR A O 1
ATOM 1159 N N . ARG A 1 162 ? 2.345 23.783 -10.810 1.00 4.13 162 ARG A N 1
ATOM 1160 C CA . ARG A 1 162 ? 2.768 23.891 -12.217 1.00 5.04 162 ARG A CA 1
ATOM 1161 C C . ARG A 1 162 ? 1.562 23.831 -13.132 1.00 7.40 162 ARG A C 1
ATOM 1162 O O . ARG A 1 162 ? 0.629 23.027 -12.935 1.00 6.82 162 ARG A O 1
ATOM 1170 N N . HIS A 1 163 ? 1.601 24.682 -14.150 1.00 8.94 163 HIS A N 1
ATOM 1171 C CA . HIS A 1 163 ? 0.610 24.695 -15.202 1.00 11.49 163 HIS A CA 1
ATOM 1172 C C . HIS A 1 163 ? 1.445 24.778 -16.445 1.00 12.01 163 HIS A C 1
ATOM 1173 O O . HIS A 1 163 ? 1.941 25.851 -16.775 1.00 12.11 163 HIS A O 1
ATOM 1180 N N . GLY A 1 164 ? 1.648 23.640 -17.094 1.00 13.24 164 GLY A N 1
ATOM 1181 C CA . GLY A 1 164 ? 2.526 23.553 -18.238 1.00 14.78 164 GLY A CA 1
ATOM 1182 C C . GLY A 1 164 ? 3.921 23.987 -17.829 1.00 15.16 164 GLY A C 1
ATOM 1183 O O . GLY A 1 164 ? 4.449 23.492 -16.830 1.00 15.60 164 GLY A O 1
ATOM 1184 N N . ALA A 1 165 ? 4.512 24.922 -18.586 1.00 14.47 165 ALA A N 1
ATOM 1185 C CA . ALA A 1 165 ? 5.853 25.428 -18.269 1.00 14.79 165 ALA A CA 1
ATOM 1186 C C . ALA A 1 165 ? 5.856 26.552 -17.239 1.00 14.18 165 ALA A C 1
ATOM 1187 O O . ALA A 1 165 ? 6.911 27.018 -16.858 1.00 17.47 165 ALA A O 1
ATOM 1189 N N . GLU A 1 166 ? 4.708 26.960 -16.728 1.00 12.17 166 GLU A N 1
ATOM 1190 C CA . GLU A 1 166 ? 4.658 28.085 -15.805 1.00 10.86 166 GLU A CA 1
ATOM 1191 C C . GLU A 1 166 ? 4.189 27.652 -14.413 1.00 9.69 166 GLU A C 1
ATOM 1192 O O . GLU A 1 166 ? 3.870 26.487 -14.192 1.00 8.32 166 GLU A O 1
ATOM 1198 N N . TRP A 1 167 ? 4.190 28.591 -13.491 1.00 6.71 167 TRP A N 1
ATOM 1199 C CA . TRP A 1 167 ? 3.669 28.338 -12.116 1.00 7.66 167 TRP A CA 1
ATOM 1200 C C . TRP A 1 167 ? 2.521 29.296 -11.829 1.00 6.46 167 TRP A C 1
ATOM 1201 O O . TRP A 1 167 ? 2.557 30.476 -12.240 1.00 7.24 167 TRP A O 1
ATOM 1212 N N . LYS A 1 168 ? 1.458 28.792 -11.234 1.00 7.48 168 LYS A N 1
ATOM 1213 C CA . LYS A 1 168 ? 0.378 29.667 -10.686 1.00 7.91 168 LYS A CA 1
ATOM 1214 C C . LYS A 1 168 ? 0.164 29.499 -9.162 1.00 8.80 168 LYS A C 1
ATOM 1215 O O . LYS A 1 168 ? 0.616 28.506 -8.581 1.00 6.66 168 LYS A O 1
ATOM 1221 N N . PHE A 1 169 ? -0.555 30.457 -8.550 1.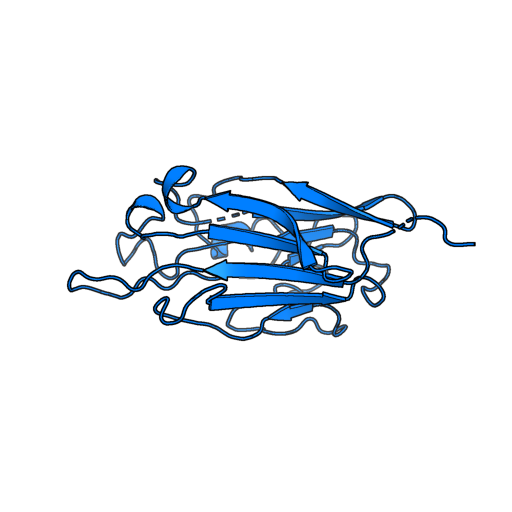00 7.70 169 PHE A N 1
ATOM 1222 C CA . PHE A 1 169 ? -1.015 30.327 -7.188 1.00 8.73 169 PHE A CA 1
ATOM 1223 C C . PHE A 1 169 ? -2.511 30.061 -7.085 1.00 9.01 169 PHE A C 1
ATOM 1224 O O . PHE A 1 169 ? -3.316 30.655 -7.775 1.00 9.04 169 PHE A O 1
ATOM 1232 N N . ARG A 1 170 ? -2.887 29.185 -6.164 1.00 10.24 170 ARG A N 1
ATOM 1233 C CA . ARG A 1 170 ? -4.290 28.912 -5.871 1.00 11.39 170 ARG A CA 1
ATOM 1234 C C . ARG A 1 170 ? -4.573 28.989 -4.357 1.00 10.34 170 ARG A C 1
ATOM 1235 O O . ARG A 1 170 ? -3.977 28.248 -3.566 1.00 7.84 170 ARG A O 1
ATOM 1243 N N . ALA A 1 171 ? -5.490 29.876 -3.975 1.00 9.73 171 ALA A N 1
ATOM 1244 C CA . ALA A 1 171 ? -5.887 30.023 -2.563 1.00 9.68 171 ALA A CA 1
ATOM 1245 C C . ALA A 1 171 ? -6.667 28.787 -2.192 1.00 9.73 171 ALA A C 1
ATOM 1246 O O . ALA A 1 171 ? -7.450 28.291 -3.005 1.00 8.99 171 ALA A O 1
ATOM 1248 N N . ILE A 1 172 ? -6.464 28.288 -0.971 1.00 9.14 172 ILE A N 1
ATOM 1249 C CA . ILE A 1 172 ? -7.103 27.067 -0.504 1.00 9.43 172 ILE A CA 1
ATOM 1250 C C . ILE A 1 172 ? -7.925 27.374 0.751 1.00 10.29 172 ILE A C 1
ATOM 1251 O O . ILE A 1 172 ? -9.127 27.169 0.769 1.00 11.01 172 ILE A O 1
ATOM 1256 N N . GLY A 1 173 ? -7.264 27.839 1.795 1.00 10.29 173 GLY A N 1
ATOM 1257 C CA . GLY A 1 173 ? -7.959 28.270 3.005 1.00 11.20 173 GLY A CA 1
ATOM 1258 C C . GLY A 1 173 ? -8.673 27.147 3.752 1.00 11.55 173 GLY A C 1
ATOM 1259 O O . GLY A 1 173 ? -9.809 27.324 4.221 1.00 11.88 173 GLY A O 1
ATOM 1260 N N . GLN A 1 174 ? -8.010 25.999 3.890 1.00 11.30 174 GLN A N 1
ATOM 1261 C CA . GLN A 1 174 ? -8.615 24.822 4.542 1.00 11.83 174 GLN A CA 1
ATOM 1262 C C . GLN A 1 174 ? -8.066 24.640 5.920 1.00 11.67 174 GLN A C 1
ATOM 1263 O O . GLN A 1 174 ? -6.867 24.499 6.062 1.00 11.15 174 GLN A O 1
ATOM 1269 N N . GLY A 1 175 ? -8.937 24.622 6.923 1.00 11.74 175 GLY A N 1
ATOM 1270 C CA . GLY A 1 175 ? -8.548 24.374 8.311 1.00 13.78 175 GLY A CA 1
ATOM 1271 C C . GLY A 1 175 ? -8.289 22.895 8.618 1.00 14.84 175 GLY A C 1
ATOM 1272 O O . GLY A 1 175 ? -8.829 22.023 7.926 1.00 16.08 175 GLY A O 1
ATOM 1273 N N . TYR A 1 176 ? -7.456 22.646 9.645 1.00 16.49 176 TYR A N 1
ATOM 1274 C CA . TYR A 1 176 ? -7.120 21.310 10.174 1.00 17.05 176 TYR A CA 1
ATOM 1275 C C . TYR A 1 176 ? -7.129 21.318 11.686 1.00 17.20 176 TYR A C 1
ATOM 1276 O O . TYR A 1 176 ? -6.439 22.127 12.271 1.00 18.27 176 TYR A O 1
ATOM 1285 N N . ALA A 1 177 ? -7.876 20.415 12.316 1.00 16.89 177 ALA A N 1
ATOM 1286 C CA . ALA A 1 177 ? -7.971 20.330 13.790 1.00 16.70 177 ALA A CA 1
ATOM 1287 C C . ALA A 1 177 ? -6.747 19.650 14.466 1.00 15.54 177 ALA A C 1
ATOM 1288 O O . ALA A 1 177 ? -6.546 19.786 15.702 1.00 16.23 177 ALA A O 1
ATOM 1290 N N . SER A 1 178 ? -5.940 18.932 13.682 1.00 12.77 178 SER A N 1
ATOM 1291 C CA . SER A 1 178 ? -4.835 18.150 14.233 1.00 11.24 178 SER A CA 1
ATOM 1292 C C . SER A 1 178 ? -3.472 18.893 14.167 1.00 9.71 178 SER A C 1
ATOM 1293 O O . SER A 1 178 ? -2.393 18.296 14.320 1.00 8.48 178 SER A O 1
ATOM 1296 N N . GLY A 1 179 ? -3.517 20.198 13.922 1.00 7.05 179 GLY A N 1
ATOM 1297 C CA . GLY A 1 179 ? -2.335 21.030 14.048 1.00 5.63 179 GLY A CA 1
ATOM 1298 C C . GLY A 1 179 ? -1.447 20.905 12.826 1.00 4.03 179 GLY A C 1
ATOM 1299 O O . GLY A 1 179 ? -1.820 20.250 11.836 1.00 2.73 179 GLY A O 1
ATOM 1300 N N . LEU A 1 180 ? -0.258 21.480 12.923 1.00 2.72 180 LEU A N 1
ATOM 1301 C CA . LEU A 1 180 ? 0.754 21.322 11.857 1.00 2.00 180 LEU A CA 1
ATOM 1302 C C . LEU A 1 180 ? 1.147 19.857 11.672 1.00 2.01 180 LEU A C 1
ATOM 1303 O O . LEU A 1 180 ? 1.383 19.420 10.515 1.00 2.00 180 LEU A O 1
ATOM 1308 N N . ARG A 1 181 ? 1.261 19.112 12.762 1.00 2.00 181 ARG A N 1
ATOM 1309 C CA . ARG A 1 181 ? 1.572 17.704 12.624 1.00 2.66 181 ARG A CA 1
ATOM 1310 C C . ARG A 1 181 ? 0.555 16.981 11.748 1.00 2.58 181 ARG A C 1
ATOM 1311 O O . ARG A 1 181 ? 0.929 16.163 10.882 1.00 3.30 181 ARG A O 1
ATOM 1319 N N . GLY A 1 182 ? -0.716 17.265 11.950 1.00 3.11 182 GLY A N 1
ATOM 1320 C CA . GLY A 1 182 ? -1.767 16.610 11.172 1.00 4.71 182 GLY A CA 1
ATOM 1321 C C . GLY A 1 182 ? -1.710 16.921 9.702 1.00 3.50 182 GLY A C 1
ATOM 1322 O O . GLY A 1 182 ? -1.964 16.061 8.878 1.00 2.72 182 GLY A O 1
ATOM 1323 N N . ILE A 1 183 ? -1.366 18.163 9.370 1.00 2.95 183 ILE A N 1
ATOM 1324 C CA . ILE A 1 183 ? -1.140 18.585 8.028 1.00 2.72 183 ILE A CA 1
ATOM 1325 C C . ILE A 1 183 ? 0.020 17.836 7.404 1.00 3.96 183 ILE A C 1
ATOM 1326 O O . ILE A 1 183 ? -0.135 17.287 6.298 1.00 3.30 183 ILE A O 1
ATOM 1331 N N . ALA A 1 184 ? 1.179 17.872 8.069 1.00 3.39 184 ALA A N 1
ATOM 1332 C CA . ALA A 1 184 ? 2.344 17.126 7.647 1.00 2.36 184 ALA A CA 1
ATOM 1333 C C . ALA A 1 184 ? 2.036 15.641 7.358 1.00 2.06 184 ALA A C 1
ATOM 1334 O O . ALA A 1 184 ? 2.435 15.119 6.313 1.00 2.18 184 ALA A O 1
ATOM 1336 N N A GLN A 1 185 ? 1.280 14.998 8.242 0.50 2.00 185 GLN A N 1
ATOM 1337 N N B GLN A 1 185 ? 1.265 14.978 8.211 0.50 2.00 185 GLN A N 1
ATOM 1338 C CA A GLN A 1 185 ? 0.856 13.615 8.056 0.50 2.00 185 GLN A CA 1
ATOM 1339 C CA B GLN A 1 185 ? 0.953 13.566 7.997 0.50 2.00 185 GLN A CA 1
ATOM 1340 C C A GLN A 1 185 ? 0.078 13.339 6.775 0.50 2.00 185 GLN A C 1
ATOM 1341 C C B GLN A 1 185 ? 0.025 13.289 6.805 0.50 2.00 185 GLN A C 1
ATOM 1342 O O A GLN A 1 185 ? 0.344 12.347 6.094 0.50 2.00 185 GLN A O 1
ATOM 1343 O O B GLN A 1 185 ? 0.146 12.244 6.165 0.50 2.00 185 GLN A O 1
ATOM 1354 N N A ASP A 1 186 ? -0.905 14.186 6.522 0.50 2.00 186 ASP A N 1
ATOM 1355 N N B ASP A 1 186 ? -0.897 14.210 6.573 0.50 2.00 186 ASP A N 1
ATOM 1356 C CA A ASP A 1 186 ? -1.747 14.048 5.336 0.50 2.00 186 ASP A CA 1
ATOM 1357 C CA B ASP A 1 186 ? -1.772 14.166 5.406 0.50 2.00 186 ASP A CA 1
ATOM 1358 C C A ASP A 1 186 ? -0.929 14.077 4.089 0.50 2.00 186 ASP A C 1
ATOM 1359 C C B ASP A 1 186 ? -0.959 14.110 4.132 0.50 2.00 186 ASP A C 1
ATOM 1360 O O A ASP A 1 186 ? -1.296 13.416 3.097 0.50 2.00 186 ASP A O 1
ATOM 1361 O O B ASP A 1 186 ? -1.352 13.409 3.175 0.50 2.00 186 ASP A O 1
ATOM 1370 N N . PHE A 1 187 ? 0.129 14.891 4.090 1.00 2.00 187 PHE A N 1
ATOM 1371 C CA . PHE A 1 187 ? 0.991 15.012 2.877 1.00 2.00 187 PHE A CA 1
ATOM 1372 C C . PHE A 1 187 ? 2.170 14.105 2.927 1.00 2.29 187 PHE A C 1
ATOM 1373 O O . PHE A 1 187 ? 3.024 14.168 2.069 1.00 3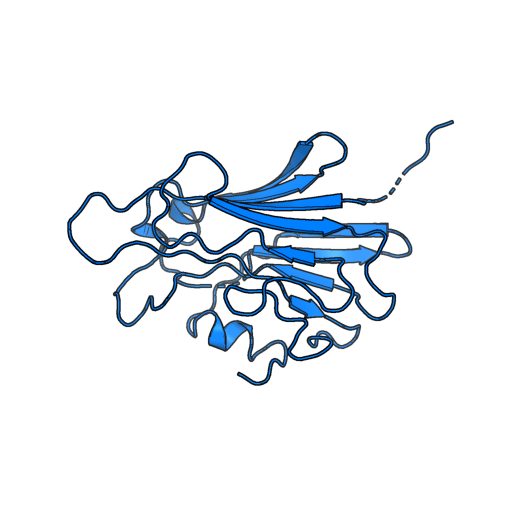.29 187 PHE A O 1
ATOM 1381 N N . GLY A 1 188 ? 2.173 13.154 3.857 1.00 2.00 188 GLY A N 1
ATOM 1382 C CA . GLY A 1 188 ? 3.048 12.005 3.788 1.00 2.27 188 GLY A CA 1
ATOM 1383 C C . GLY A 1 188 ? 4.376 12.200 4.507 1.00 2.93 188 GLY A C 1
ATOM 1384 O O . GLY A 1 188 ? 5.329 11.423 4.294 1.00 4.72 188 GLY A O 1
ATOM 1385 N N . VAL A 1 189 ? 4.496 13.230 5.350 1.00 2.00 189 VAL A N 1
ATOM 1386 C CA . VAL A 1 189 ? 5.719 13.416 6.156 1.00 2.00 189 VAL A CA 1
ATOM 1387 C C . VAL A 1 189 ? 5.721 12.401 7.308 1.00 3.72 189 VAL A C 1
ATOM 1388 O O . VAL A 1 189 ? 4.694 12.189 7.954 1.00 5.77 189 VAL A O 1
ATOM 1392 N N . ASN A 1 190 ? 6.863 11.814 7.562 1.00 5.25 190 ASN A N 1
ATOM 1393 C CA . ASN A 1 190 ? 7.030 10.919 8.693 1.00 9.31 190 ASN A CA 1
ATOM 1394 C C . ASN A 1 190 ? 7.182 11.746 9.943 1.00 11.77 190 ASN A C 1
ATOM 1395 O O . ASN A 1 190 ? 8.269 12.077 10.298 1.00 13.68 190 ASN A O 1
ATOM 1400 N N . VAL A 1 191 ? 6.089 12.122 10.566 1.00 15.77 191 VAL A N 1
ATOM 1401 C CA . VAL A 1 191 ? 6.134 12.946 11.781 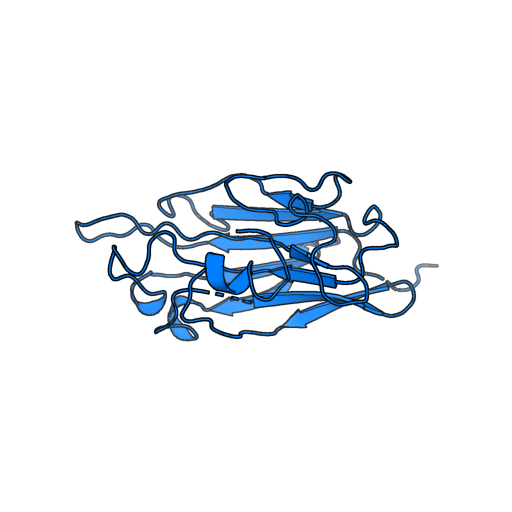1.00 17.59 191 VAL A CA 1
ATOM 1402 C C . VAL A 1 191 ? 5.008 12.560 12.768 1.00 19.79 191 VAL A C 1
ATOM 1403 O O . VAL A 1 191 ? 3.876 12.229 12.358 1.00 21.55 191 VAL A O 1
#

B-factor: mean 10.44, std 10.8, range [2.0, 83.98]